Protein AF-A0A955SKP5-F1 (afdb_monomer)

Nearest PDB structures (foldseek):
  8dgc-assembly1_D  TM=5.520E-01  e=1.366E-06  Salmonella enterica

Solvent-accessible surface area (backbone atoms only — not comparable to full-atom values): 17200 Å² total; per-residue (Å²): 132,82,77,85,72,72,58,70,71,70,74,57,66,72,78,64,77,85,69,68,82,62,43,80,78,81,69,70,55,68,75,33,64,64,64,70,86,54,86,69,61,58,59,60,43,51,37,47,42,42,74,64,58,81,82,59,72,63,64,37,60,39,49,40,60,36,84,74,45,31,90,80,46,78,81,48,60,40,30,50,44,34,36,44,37,34,37,54,13,81,79,44,45,34,29,22,37,39,40,36,42,29,30,35,32,50,48,88,46,49,65,40,50,54,44,14,63,76,67,70,48,67,49,66,45,51,56,53,74,33,70,87,59,76,71,48,14,32,62,70,62,100,60,73,44,43,56,39,53,51,48,71,45,63,86,58,56,60,45,67,44,55,45,81,44,61,36,41,37,98,89,40,85,46,75,46,55,39,34,33,40,31,23,44,42,44,22,76,40,93,92,67,45,76,42,80,40,66,44,67,11,71,68,42,28,64,57,62,43,49,60,45,40,69,54,43,46,26,18,29,92,82,71,45,80,42,32,39,43,53,56,20,56,42,94,91,58,44,26,34,43,34,35,34,32,38,33,67,50,48,51,55,37,25,66,76,63,50,35,30,53,34,33,48,33,41,42,32,24,31,70,18,73,62,33,36,76,74,74,46,88,62,84,53,70,42,77,44,38,36,40,36,36,53,54,95,92,38,80,44,79,45,76,55,80,72,83,75,81,124

Mean predicted aligned error: 8.03 Å

Sequence (310 aa):
MVEDFPNPAQLIEPKYSSHDRRKKFILPCDLSPAAPEISGDLQLGISKWVQEAEIPDLSQVIFPDSKLTNHLVDNRSLALIHSFMSIADPTGLARSLLWLHMFFIEDDDLPKLKASLIQDNCFIRDLIAETHFGLTAKVECDCYISPRDVIFQNWKSEIEPQIALNVVSGGILESICLCKCVCEVTARSTEHGERHFTLPSKILRNGLGIVSGDGTQYFDSQDNIVAINAEAGSGFKDSQDNLYVDHQKLLEFTNAKNKVPIWLVRFDRQQSTKAFSTIGRVNPEISNYYLFYLDDDTLSKFSFDPEFRW

Radius of gyration: 20.64 Å; Cα contacts (8 Å, |Δi|>4): 605; chains: 1; bounding box: 50×63×50 Å

Structure (mmCIF, N/CA/C/O backbone):
data_AF-A0A955SKP5-F1
#
_entry.id   AF-A0A955SKP5-F1
#
loop_
_atom_site.group_PDB
_atom_site.id
_atom_site.type_symbol
_atom_site.label_atom_id
_atom_site.label_alt_id
_atom_site.label_comp_id
_atom_site.label_asym_id
_atom_site.label_entity_id
_atom_site.label_seq_id
_atom_site.pdbx_PDB_ins_code
_atom_site.Cartn_x
_atom_site.Cartn_y
_atom_site.Cartn_z
_atom_site.occupancy
_atom_site.B_iso_or_equiv
_atom_site.auth_seq_id
_atom_site.auth_comp_id
_atom_site.auth_asym_id
_atom_site.auth_atom_id
_atom_site.pdbx_PDB_model_num
ATOM 1 N N . MET A 1 1 ? 13.595 -38.769 19.808 1.00 38.88 1 MET A N 1
ATOM 2 C CA . MET A 1 1 ? 13.207 -38.005 18.610 1.00 38.88 1 MET A CA 1
ATOM 3 C C . MET A 1 1 ? 11.718 -37.791 18.721 1.00 38.88 1 MET A C 1
ATOM 5 O O . MET A 1 1 ? 10.993 -38.774 18.702 1.00 38.88 1 MET A O 1
ATOM 9 N N . VAL A 1 2 ? 11.289 -36.562 18.994 1.00 37.88 2 VAL A N 1
ATOM 10 C CA . VAL A 1 2 ? 9.879 -36.199 18.839 1.00 37.88 2 VAL A CA 1
ATOM 11 C C . VAL A 1 2 ? 9.709 -36.019 17.338 1.00 37.88 2 VAL A C 1
ATOM 13 O O . VAL A 1 2 ? 10.425 -35.218 16.745 1.00 37.88 2 VAL A O 1
ATOM 16 N N . GLU A 1 3 ? 8.903 -36.869 16.716 1.00 41.69 3 GLU A N 1
ATOM 17 C CA . GLU A 1 3 ? 8.526 -36.699 15.317 1.00 41.69 3 GLU A CA 1
ATOM 18 C C . GLU A 1 3 ? 7.790 -35.358 15.205 1.00 41.69 3 GLU A C 1
ATOM 20 O O . GLU A 1 3 ? 6.830 -35.122 15.942 1.00 41.69 3 GLU A O 1
ATOM 25 N N . ASP A 1 4 ? 8.272 -34.462 14.339 1.00 45.12 4 ASP A N 1
ATOM 26 C CA . ASP A 1 4 ? 7.566 -33.234 13.972 1.00 45.12 4 ASP A CA 1
ATOM 27 C C . ASP A 1 4 ? 6.280 -33.634 13.246 1.00 45.12 4 ASP A C 1
ATOM 29 O O . ASP A 1 4 ? 6.241 -33.777 12.022 1.00 45.12 4 ASP A O 1
ATOM 33 N N . PHE A 1 5 ? 5.219 -33.880 14.012 1.00 46.16 5 PHE A N 1
ATOM 34 C CA . PHE A 1 5 ? 3.894 -34.060 13.451 1.00 46.16 5 PHE A CA 1
ATOM 35 C C . PHE A 1 5 ? 3.473 -32.723 12.829 1.00 46.16 5 PHE A C 1
ATOM 37 O O . PHE A 1 5 ? 3.366 -31.730 13.555 1.00 46.16 5 PHE A O 1
ATOM 44 N N . PRO A 1 6 ? 3.237 -32.657 11.504 1.00 51.50 6 PRO A N 1
ATOM 45 C CA . PRO A 1 6 ? 2.699 -31.451 10.896 1.00 51.50 6 PRO A CA 1
ATOM 46 C C . PRO A 1 6 ? 1.365 -31.121 11.564 1.00 51.50 6 PRO A C 1
ATOM 48 O O . PRO A 1 6 ? 0.579 -32.018 11.884 1.00 51.50 6 PRO A O 1
ATOM 51 N N . ASN A 1 7 ? 1.116 -29.830 11.791 1.00 53.28 7 ASN A N 1
ATOM 52 C CA . ASN A 1 7 ? -0.147 -29.364 12.350 1.00 53.28 7 ASN A CA 1
ATOM 53 C C . ASN A 1 7 ? -1.306 -29.983 11.534 1.00 53.28 7 ASN A C 1
ATOM 55 O O . ASN A 1 7 ? -1.323 -29.806 10.317 1.00 53.28 7 ASN A O 1
ATOM 59 N N . PRO A 1 8 ? -2.276 -30.688 12.149 1.00 52.06 8 PRO A N 1
ATOM 60 C CA . PRO A 1 8 ? -3.372 -31.331 11.424 1.00 52.06 8 PRO A CA 1
ATOM 61 C C . PRO A 1 8 ? -4.165 -30.380 10.517 1.00 52.06 8 PRO A C 1
ATOM 63 O O . PRO A 1 8 ? -4.690 -30.809 9.494 1.00 52.06 8 PRO A O 1
ATOM 66 N N . ALA A 1 9 ? -4.203 -29.082 10.843 1.00 53.53 9 ALA A N 1
ATOM 67 C CA . ALA A 1 9 ? -4.798 -28.054 9.989 1.00 53.53 9 ALA A CA 1
ATOM 68 C C . ALA A 1 9 ? -4.031 -27.845 8.666 1.00 53.53 9 ALA A C 1
ATOM 70 O O . ALA A 1 9 ? -4.641 -27.517 7.656 1.00 53.53 9 ALA A O 1
ATOM 71 N N . GLN A 1 10 ? -2.716 -28.096 8.645 1.00 49.16 10 GLN A N 1
ATOM 72 C CA . GLN A 1 10 ? -1.875 -28.061 7.440 1.00 49.16 10 GLN A CA 1
ATOM 73 C C . GLN A 1 10 ? -2.030 -29.320 6.570 1.00 49.16 10 GLN A C 1
ATOM 75 O O . GLN A 1 10 ? -1.699 -29.281 5.390 1.00 49.16 10 GLN A O 1
ATOM 80 N N . LEU A 1 11 ? -2.533 -30.430 7.131 1.00 48.81 11 LEU A N 1
ATOM 81 C CA . LEU A 1 11 ? -2.833 -31.660 6.381 1.00 48.81 11 LEU A CA 1
ATOM 82 C C . LEU A 1 11 ? -4.146 -31.558 5.591 1.00 48.81 11 LEU A C 1
ATOM 84 O O . LEU A 1 11 ? -4.363 -32.310 4.642 1.00 48.81 11 LEU A O 1
ATOM 88 N N . ILE A 1 12 ? -5.020 -30.626 5.976 1.00 49.06 12 ILE A N 1
ATOM 89 C CA . ILE A 1 12 ? -6.205 -30.245 5.212 1.00 49.06 12 ILE A CA 1
ATOM 90 C C . ILE A 1 12 ? -5.781 -29.088 4.312 1.00 49.06 12 ILE A C 1
ATOM 92 O O . ILE A 1 12 ? -6.007 -27.924 4.635 1.00 49.06 12 ILE A O 1
ATOM 96 N N . GLU A 1 13 ? -5.116 -29.400 3.199 1.00 46.50 13 GLU A N 1
ATOM 97 C CA . GLU A 1 13 ? -4.704 -28.377 2.241 1.00 46.50 13 GLU A CA 1
ATOM 98 C C . GLU A 1 13 ? -5.923 -27.546 1.814 1.00 46.50 13 GLU A C 1
ATOM 100 O O . GLU A 1 13 ? -6.878 -28.075 1.226 1.00 46.50 13 GLU A O 1
ATOM 105 N N . PRO A 1 14 ? -5.918 -26.219 2.026 1.00 45.50 14 PRO A N 1
ATOM 106 C CA . PRO A 1 14 ? -6.630 -25.370 1.101 1.00 45.50 14 PRO A CA 1
ATOM 107 C C . PRO A 1 14 ? -6.029 -25.685 -0.268 1.00 45.50 14 PRO A C 1
ATOM 109 O O . PRO A 1 14 ? -4.821 -25.543 -0.453 1.00 45.50 14 PRO A O 1
ATOM 112 N N . LYS A 1 15 ? -6.856 -26.062 -1.246 1.00 39.12 15 LYS A N 1
ATOM 113 C CA . LYS A 1 15 ? -6.515 -25.755 -2.633 1.00 39.12 15 LYS A CA 1
ATOM 114 C C . LYS A 1 15 ? -6.361 -24.237 -2.684 1.00 39.12 15 LYS A C 1
ATOM 116 O O . LYS A 1 15 ? -7.346 -23.538 -2.905 1.00 39.12 15 LYS A O 1
ATOM 121 N N . TYR A 1 16 ? -5.162 -23.721 -2.408 1.00 44.38 16 TYR A N 1
ATOM 122 C CA . TYR A 1 16 ? -4.790 -22.386 -2.840 1.00 44.38 16 TYR A CA 1
ATOM 123 C C . TYR A 1 16 ? -5.090 -22.413 -4.321 1.00 44.38 16 TYR A C 1
ATOM 125 O O . TYR A 1 16 ? -4.561 -23.279 -5.017 1.00 44.38 16 TYR A O 1
ATOM 133 N N . SER A 1 17 ? -6.061 -21.610 -4.752 1.00 40.03 17 SER A N 1
ATOM 134 C CA . SER A 1 17 ? -6.565 -21.700 -6.112 1.00 40.03 17 SER A CA 1
ATOM 135 C C . SER A 1 17 ? -5.364 -21.747 -7.060 1.00 40.03 17 SER A C 1
ATOM 137 O O . SER A 1 17 ? -4.556 -20.824 -7.126 1.00 40.03 17 SER A O 1
ATOM 139 N N . SER A 1 18 ? -5.201 -22.880 -7.745 1.00 38.28 18 SER A N 1
ATOM 140 C CA . SER A 1 18 ? -4.099 -23.153 -8.671 1.00 38.28 18 SER A CA 1
ATOM 141 C C . SER A 1 18 ? -4.283 -22.362 -9.972 1.00 38.28 18 SER A C 1
ATOM 143 O O . SER A 1 18 ? -4.014 -22.850 -11.067 1.00 38.28 18 SER A O 1
ATOM 145 N N . HIS A 1 19 ? -4.836 -21.154 -9.867 1.00 41.12 19 HIS A N 1
ATOM 146 C CA . HIS A 1 19 ? -5.114 -20.271 -10.979 1.00 41.12 19 HIS A CA 1
ATOM 147 C C . HIS A 1 19 ? -3.800 -19.590 -11.340 1.00 41.12 19 HIS A C 1
ATOM 149 O O . HIS A 1 19 ? -3.428 -18.573 -10.763 1.00 41.12 19 HIS A O 1
ATOM 155 N N . ASP A 1 20 ? -3.075 -20.267 -12.230 1.00 42.47 20 ASP A N 1
ATOM 156 C CA . ASP A 1 20 ? -2.183 -19.726 -13.251 1.00 42.47 20 ASP A CA 1
ATOM 157 C C . ASP A 1 20 ? -1.658 -18.312 -12.936 1.00 42.47 20 ASP A C 1
ATOM 159 O O . ASP A 1 20 ? -2.347 -17.306 -13.119 1.00 42.47 20 ASP A O 1
ATOM 163 N N . ARG A 1 21 ? -0.433 -18.249 -12.396 1.00 44.81 21 ARG A N 1
ATOM 164 C CA . ARG A 1 21 ? 0.220 -17.050 -11.837 1.00 44.81 21 ARG A CA 1
ATOM 165 C C . ARG A 1 21 ? 0.610 -16.004 -12.893 1.00 44.81 21 ARG A C 1
ATOM 167 O O . ARG A 1 21 ? 1.770 -15.613 -12.991 1.00 44.81 21 ARG A O 1
ATOM 174 N N . ARG A 1 22 ? -0.353 -15.537 -13.686 1.00 52.09 22 ARG A N 1
ATOM 175 C CA . ARG A 1 22 ? -0.289 -14.308 -14.490 1.00 52.09 22 ARG A CA 1
ATOM 176 C C . ARG A 1 22 ? -1.673 -13.662 -14.527 1.00 52.09 22 ARG A C 1
ATOM 178 O O . ARG A 1 22 ? -2.323 -13.628 -15.571 1.00 52.09 22 ARG A O 1
ATOM 185 N N . LYS A 1 23 ? -2.138 -13.159 -13.380 1.00 71.12 23 LYS A N 1
ATOM 186 C CA . LYS A 1 23 ? -3.315 -12.282 -13.360 1.00 71.12 23 LYS A CA 1
ATOM 187 C C . LYS A 1 23 ? -2.977 -10.966 -14.067 1.00 71.12 23 LYS A C 1
ATOM 189 O O . LYS A 1 23 ? -1.810 -10.610 -14.240 1.00 71.12 23 LYS A O 1
ATOM 194 N N . LYS A 1 24 ? -4.012 -10.283 -14.548 1.00 84.81 24 LYS A N 1
ATOM 195 C CA . LYS A 1 24 ? -3.889 -9.038 -15.306 1.00 84.81 24 LYS A CA 1
ATOM 196 C C . LYS A 1 24 ? -3.302 -7.942 -14.407 1.00 84.81 24 LYS A C 1
ATOM 198 O O . LYS A 1 24 ? -3.771 -7.757 -13.290 1.00 84.81 24 LYS A O 1
ATOM 203 N N . PHE A 1 25 ? -2.303 -7.216 -14.907 1.00 89.12 25 PHE A N 1
ATOM 204 C CA . PHE A 1 25 ? -1.800 -6.013 -14.243 1.00 89.12 25 PHE A CA 1
ATOM 205 C C . PHE A 1 25 ? -2.916 -4.970 -14.103 1.00 89.12 25 PHE A C 1
ATOM 207 O O . PHE A 1 25 ? -3.738 -4.798 -15.008 1.00 89.12 25 PHE A O 1
ATOM 214 N N . ILE A 1 26 ? -2.919 -4.266 -12.975 1.00 91.88 26 ILE A N 1
ATOM 215 C CA . ILE A 1 26 ? -3.856 -3.188 -12.664 1.00 91.88 26 ILE A CA 1
ATOM 216 C C . ILE A 1 26 ? -3.019 -1.925 -12.566 1.00 91.88 26 ILE A C 1
ATOM 218 O O . ILE A 1 26 ? -2.468 -1.611 -11.516 1.00 91.88 26 ILE A O 1
ATOM 222 N N . LEU A 1 27 ? -2.904 -1.236 -13.699 1.00 91.62 27 LEU A N 1
ATOM 223 C CA . LEU A 1 27 ? -2.132 -0.006 -13.848 1.00 91.62 27 LEU A CA 1
ATOM 224 C C . LEU A 1 27 ? -3.106 1.127 -14.192 1.00 91.62 27 LEU A C 1
ATOM 226 O O . LEU A 1 27 ? -3.471 1.273 -15.359 1.00 91.62 27 LEU A O 1
ATOM 230 N N . PRO A 1 28 ? -3.596 1.880 -13.191 1.00 91.19 28 PRO A N 1
ATOM 231 C CA . PRO A 1 28 ? -4.534 2.982 -13.418 1.00 91.19 28 PRO A CA 1
ATOM 232 C C . PRO A 1 28 ? -3.917 4.156 -14.173 1.00 91.19 28 PRO A C 1
ATOM 234 O O . PRO A 1 28 ? -4.622 4.880 -14.867 1.00 91.19 28 PRO A O 1
ATOM 237 N N . CYS A 1 29 ? -2.598 4.300 -14.079 1.00 91.38 29 CYS A N 1
ATOM 238 C CA . CYS A 1 29 ? -1.811 5.315 -14.757 1.00 91.38 29 CYS A CA 1
ATOM 239 C C . CYS A 1 29 ? -0.498 4.713 -15.286 1.00 91.38 29 CYS A C 1
ATOM 241 O O . CYS A 1 29 ? -0.110 3.601 -14.911 1.00 91.38 29 CYS A O 1
ATOM 243 N N . ASP A 1 30 ? 0.178 5.435 -16.184 1.00 91.31 30 ASP A N 1
ATOM 244 C CA . ASP A 1 30 ? 1.471 5.014 -16.726 1.00 91.31 30 ASP A CA 1
ATOM 245 C C . ASP A 1 30 ? 2.584 5.252 -15.697 1.00 91.31 30 ASP A C 1
ATOM 247 O O . ASP A 1 30 ? 3.121 6.352 -15.562 1.00 91.31 30 ASP A O 1
ATOM 251 N N . LEU A 1 31 ? 2.896 4.209 -14.924 1.00 91.75 31 LEU A N 1
ATOM 252 C CA . LEU A 1 31 ? 3.925 4.264 -13.888 1.00 91.75 31 LEU A CA 1
ATOM 253 C C . LEU A 1 31 ? 5.343 4.321 -14.465 1.00 91.75 31 LEU A C 1
ATOM 255 O O . LEU A 1 31 ? 6.243 4.809 -13.785 1.00 91.75 31 LEU A O 1
ATOM 259 N N . SER A 1 32 ? 5.578 3.807 -15.674 1.00 91.06 32 SER A N 1
ATOM 260 C CA . SER A 1 32 ? 6.918 3.730 -16.268 1.00 91.06 32 SER A CA 1
ATOM 261 C C . SER A 1 32 ? 6.865 4.115 -17.748 1.00 91.06 32 SER A C 1
ATOM 263 O O . SER A 1 32 ? 6.944 3.246 -18.622 1.00 91.06 32 SER A O 1
ATOM 265 N N . PRO A 1 33 ? 6.717 5.422 -18.041 1.00 89.69 33 PRO A N 1
ATOM 266 C CA . PRO A 1 33 ? 6.615 5.895 -19.412 1.00 89.69 33 PRO A CA 1
ATOM 267 C C . PRO A 1 33 ? 7.882 5.561 -20.192 1.00 89.69 33 PRO A C 1
ATOM 269 O O . PRO A 1 33 ? 8.981 5.528 -19.632 1.00 89.69 33 PRO A O 1
ATOM 272 N N . ALA A 1 34 ? 7.734 5.355 -21.502 1.00 85.62 34 ALA A N 1
ATOM 273 C CA . ALA A 1 34 ? 8.850 5.033 -22.387 1.00 85.62 34 ALA A CA 1
ATOM 274 C C . ALA A 1 34 ? 10.019 6.001 -22.191 1.00 85.62 34 ALA A C 1
ATOM 276 O O . ALA A 1 34 ? 9.851 7.223 -22.270 1.00 85.62 34 ALA A O 1
ATOM 277 N N . ALA A 1 35 ? 11.215 5.450 -21.971 1.00 75.94 35 ALA A N 1
ATOM 278 C CA . ALA A 1 35 ? 12.417 6.252 -22.076 1.00 75.94 35 ALA A CA 1
ATOM 279 C C . ALA A 1 35 ? 12.490 6.833 -23.501 1.00 75.94 35 ALA A C 1
ATOM 281 O O . ALA A 1 35 ? 12.289 6.083 -24.464 1.00 75.94 35 ALA A O 1
ATOM 282 N N . PRO A 1 36 ? 12.723 8.151 -23.669 1.00 68.38 36 PRO A N 1
ATOM 283 C CA . PRO A 1 3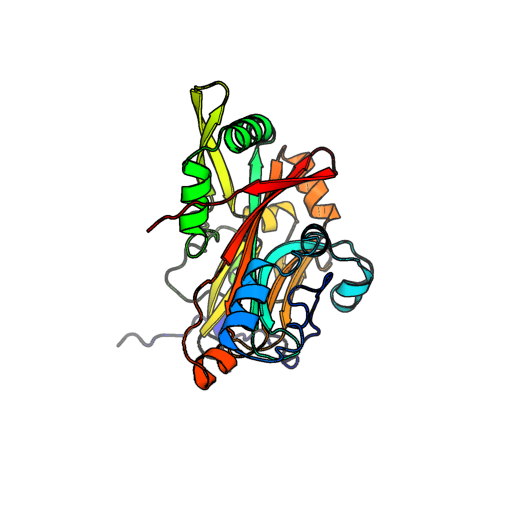6 ? 12.850 8.741 -24.997 1.00 68.38 36 PRO A CA 1
ATOM 284 C C . PRO A 1 36 ? 13.948 8.012 -25.775 1.00 68.38 36 PRO A C 1
ATOM 286 O O . PRO A 1 36 ? 14.906 7.547 -25.160 1.00 68.38 36 PRO A O 1
ATOM 289 N N . GLU A 1 37 ? 13.823 7.913 -27.106 1.00 66.12 37 GLU A N 1
ATOM 290 C CA . GLU A 1 37 ? 14.877 7.326 -27.942 1.00 66.12 37 GLU A CA 1
ATOM 291 C C . GLU A 1 37 ? 16.210 7.991 -27.601 1.00 66.12 37 GLU A C 1
ATOM 293 O O . GLU A 1 37 ? 16.428 9.176 -27.866 1.00 66.12 37 GLU A O 1
ATOM 298 N N . ILE A 1 38 ? 17.093 7.234 -26.950 1.00 63.97 38 ILE A N 1
ATOM 299 C CA . ILE A 1 38 ? 18.357 7.769 -26.470 1.00 63.97 38 ILE A CA 1
ATOM 300 C C . ILE A 1 38 ? 19.308 7.814 -27.667 1.00 63.97 38 ILE A C 1
ATOM 302 O O . ILE A 1 38 ? 20.109 6.909 -27.894 1.00 63.97 38 ILE A O 1
ATOM 306 N N . SER A 1 39 ? 19.189 8.859 -28.486 1.00 54.50 39 SER A N 1
ATOM 307 C CA . SER A 1 39 ? 20.134 9.145 -29.561 1.00 54.50 39 SER A CA 1
ATOM 308 C C . SER A 1 39 ? 21.432 9.677 -28.944 1.00 54.50 39 SER A C 1
ATOM 310 O O . SER A 1 39 ? 21.561 10.876 -28.695 1.00 54.50 39 SER A O 1
ATOM 312 N N . GLY A 1 40 ? 22.384 8.792 -28.645 1.00 69.06 40 GLY A N 1
ATOM 313 C CA . GLY A 1 40 ? 23.680 9.165 -28.071 1.00 69.06 40 GLY A CA 1
ATOM 314 C C . GLY A 1 40 ? 24.068 8.320 -26.861 1.00 69.06 40 GLY A C 1
ATOM 315 O O . GLY A 1 40 ? 23.949 7.098 -26.890 1.00 69.06 40 GLY A O 1
ATOM 316 N N . ASP A 1 41 ? 24.582 8.971 -25.816 1.00 83.00 41 ASP A N 1
ATOM 317 C CA . ASP A 1 41 ? 25.045 8.309 -24.594 1.00 83.00 41 ASP A CA 1
ATOM 318 C C . ASP A 1 41 ? 23.867 7.724 -23.795 1.00 83.00 41 ASP A C 1
ATOM 320 O O . ASP A 1 41 ? 23.065 8.449 -23.197 1.00 83.00 41 ASP A O 1
ATOM 324 N N . LEU A 1 42 ? 23.785 6.390 -23.782 1.00 83.00 42 LEU A N 1
ATOM 325 C CA . LEU A 1 42 ? 22.744 5.634 -23.092 1.00 83.00 42 LEU A CA 1
ATOM 326 C C . LEU A 1 42 ? 22.703 5.931 -21.588 1.00 83.00 42 LEU A C 1
ATOM 328 O O . LEU A 1 42 ? 21.622 5.961 -21.002 1.00 83.00 42 LEU A O 1
ATOM 332 N N . GLN A 1 43 ? 23.860 6.176 -20.964 1.00 85.25 43 GLN A N 1
ATOM 333 C CA . GLN A 1 43 ? 23.923 6.498 -19.540 1.00 85.25 43 GLN A CA 1
ATOM 334 C C . GLN A 1 43 ? 23.274 7.853 -19.268 1.00 85.25 43 GLN A C 1
ATOM 336 O O . GLN A 1 43 ? 22.441 7.964 -18.370 1.00 85.25 43 GLN A O 1
ATOM 341 N N . LEU A 1 44 ? 23.590 8.861 -20.088 1.00 85.50 44 LEU A N 1
ATOM 342 C CA . LEU A 1 44 ? 23.004 10.193 -19.962 1.00 85.50 44 LEU A CA 1
ATOM 343 C C . LEU A 1 44 ? 21.485 10.164 -20.163 1.00 85.50 44 LEU A C 1
ATOM 345 O O . LEU A 1 44 ? 20.756 10.807 -19.411 1.00 85.50 44 LEU A O 1
ATOM 349 N N . GLY A 1 45 ? 20.999 9.401 -21.147 1.00 87.06 45 GLY A N 1
ATOM 350 C CA . GLY A 1 45 ? 19.563 9.274 -21.398 1.00 87.06 45 GLY A CA 1
ATOM 351 C C . GLY A 1 45 ? 18.804 8.623 -20.240 1.00 87.06 45 GLY A C 1
ATOM 352 O O . GLY A 1 45 ? 17.742 9.114 -19.864 1.00 87.06 45 GLY A O 1
ATOM 353 N N . ILE A 1 46 ? 19.366 7.575 -19.625 1.00 88.19 46 ILE A N 1
ATOM 354 C CA . ILE A 1 46 ? 18.771 6.942 -18.437 1.00 88.19 46 ILE A CA 1
ATOM 355 C C . ILE A 1 46 ? 18.783 7.907 -17.250 1.00 88.19 46 ILE A C 1
ATOM 357 O O . ILE A 1 46 ? 17.743 8.079 -16.618 1.00 88.19 46 ILE A O 1
ATOM 361 N N . SER A 1 47 ? 19.908 8.578 -16.973 1.00 87.81 47 SER A N 1
ATOM 362 C CA . SER A 1 47 ? 19.984 9.584 -15.901 1.00 87.81 47 SER A CA 1
ATOM 363 C C . SER A 1 47 ? 18.930 10.671 -16.075 1.00 87.81 47 SER A C 1
ATOM 365 O O . SER A 1 47 ? 18.241 11.025 -15.119 1.00 87.81 47 SER A O 1
A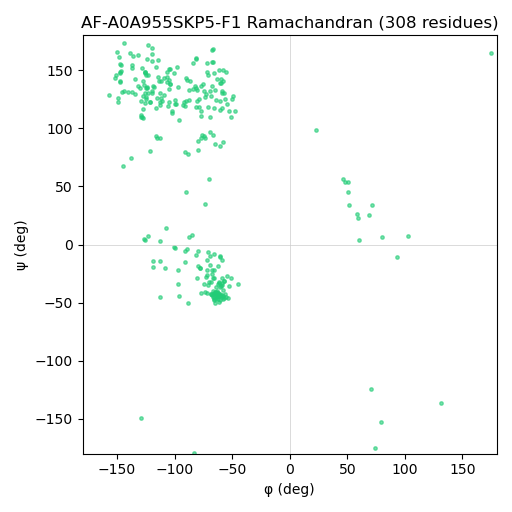TOM 367 N N . LYS A 1 48 ? 18.776 11.166 -17.307 1.00 88.25 48 LYS A N 1
ATOM 368 C CA . LYS A 1 48 ? 17.784 12.182 -17.646 1.00 88.25 48 LYS A CA 1
ATOM 369 C C . LYS A 1 48 ? 16.362 11.671 -17.429 1.00 88.25 48 LYS A C 1
ATOM 371 O O . LYS A 1 48 ? 15.560 12.368 -16.824 1.00 88.25 48 LYS A O 1
ATOM 376 N N . TRP A 1 49 ? 16.049 10.453 -17.872 1.00 89.88 49 TRP A N 1
ATOM 377 C CA . TRP A 1 49 ? 14.726 9.864 -17.654 1.00 89.88 49 TRP A CA 1
ATOM 378 C C . TRP A 1 49 ? 14.410 9.700 -16.165 1.00 89.88 49 TRP A C 1
ATOM 380 O O . TRP A 1 49 ? 13.324 10.073 -15.728 1.00 89.88 49 TRP A O 1
ATOM 390 N N . VAL A 1 50 ? 15.366 9.202 -15.374 1.00 89.75 50 VAL A N 1
ATOM 391 C CA . VAL A 1 50 ? 15.184 9.046 -13.924 1.00 89.75 50 VAL A CA 1
ATOM 392 C C . VAL A 1 50 ? 14.856 10.394 -13.274 1.00 89.75 50 VAL A C 1
ATOM 394 O O . VAL A 1 50 ? 13.917 10.469 -12.482 1.00 89.75 50 VAL A O 1
ATOM 397 N N . GLN A 1 51 ? 15.573 11.453 -13.663 1.00 87.81 51 GLN A N 1
ATOM 398 C CA . GLN A 1 51 ? 15.416 12.817 -13.146 1.00 87.81 51 GLN A CA 1
ATOM 399 C C . GLN A 1 51 ? 14.150 13.536 -13.606 1.00 87.81 51 GLN A C 1
ATOM 401 O O . GLN A 1 51 ? 13.521 14.225 -12.809 1.00 87.81 51 GLN A O 1
ATOM 406 N N . GLU A 1 52 ? 13.788 13.408 -14.879 1.00 88.50 52 GLU A N 1
ATOM 407 C CA . GLU A 1 52 ? 12.853 14.337 -15.518 1.00 88.50 52 GLU A CA 1
ATOM 408 C C . GLU A 1 52 ? 11.512 13.714 -15.906 1.00 88.50 52 GLU A C 1
ATOM 410 O O . GLU A 1 52 ? 10.587 14.458 -16.230 1.00 88.50 52 GLU A O 1
ATOM 415 N N . ALA A 1 53 ? 11.370 12.382 -15.916 1.00 88.94 53 ALA A N 1
ATOM 416 C CA . ALA A 1 53 ? 10.111 11.774 -16.341 1.00 88.94 53 ALA A CA 1
ATOM 417 C C . ALA A 1 53 ? 8.925 12.260 -15.477 1.00 88.94 53 ALA A C 1
ATOM 419 O O . ALA A 1 53 ? 9.054 12.580 -14.291 1.00 88.94 53 ALA A O 1
ATOM 420 N N . GLU A 1 54 ? 7.727 12.310 -16.047 1.00 89.44 54 GLU A N 1
ATOM 421 C CA . GLU A 1 54 ? 6.550 12.810 -15.334 1.00 89.44 54 GLU A CA 1
ATOM 422 C C . GLU A 1 54 ? 6.074 11.804 -14.282 1.00 89.44 54 GLU A C 1
ATOM 424 O O . GLU A 1 54 ? 5.941 10.612 -14.567 1.00 89.44 54 GLU A O 1
ATOM 429 N N . ILE A 1 55 ? 5.873 12.259 -13.043 1.00 90.56 55 ILE A N 1
ATOM 430 C CA . ILE A 1 55 ? 5.302 11.417 -11.988 1.00 90.56 55 ILE A CA 1
ATOM 431 C C . ILE A 1 55 ? 3.784 11.419 -12.177 1.00 90.56 55 ILE A C 1
ATOM 433 O O . ILE A 1 55 ? 3.182 12.493 -12.096 1.00 90.56 55 ILE A O 1
ATOM 437 N N . PRO A 1 56 ? 3.160 10.256 -12.430 1.00 92.19 56 PRO A N 1
ATOM 438 C CA . PRO A 1 56 ? 1.733 10.203 -12.691 1.00 92.19 56 PRO A CA 1
ATOM 439 C C . PRO A 1 56 ? 0.924 10.556 -11.440 1.00 92.19 56 PRO A C 1
ATOM 441 O O . PRO A 1 56 ? 1.423 10.574 -10.312 1.00 92.19 56 PRO A O 1
ATOM 444 N N . ASP A 1 57 ? -0.368 10.796 -11.631 1.00 93.12 57 ASP A N 1
ATOM 445 C CA . ASP A 1 57 ? -1.296 10.996 -10.526 1.00 93.12 57 ASP A CA 1
ATOM 446 C C . ASP A 1 57 ? -1.519 9.687 -9.747 1.00 93.12 57 ASP A C 1
ATOM 448 O O . ASP A 1 57 ? -2.325 8.831 -10.120 1.00 93.12 57 ASP A O 1
ATOM 452 N N . LEU A 1 58 ? -0.781 9.531 -8.645 1.00 94.50 58 LEU A N 1
ATOM 453 C CA . LEU A 1 58 ? -0.827 8.338 -7.797 1.00 94.50 58 LEU A CA 1
ATOM 454 C C . LEU A 1 58 ? -2.155 8.188 -7.030 1.00 94.50 58 LEU A C 1
ATOM 456 O O . LEU A 1 58 ? -2.413 7.112 -6.490 1.00 94.50 58 LEU A O 1
ATOM 460 N N . SER A 1 59 ? -3.034 9.201 -7.018 1.00 94.31 59 SER A N 1
ATOM 461 C CA . SER A 1 59 ? -4.380 9.055 -6.437 1.00 94.31 59 SER A CA 1
ATOM 462 C C . SER A 1 59 ? -5.207 7.986 -7.163 1.00 94.31 59 SER A C 1
ATOM 464 O O . SER A 1 59 ? -5.955 7.241 -6.532 1.00 94.31 59 SER A O 1
ATOM 466 N N . GLN A 1 60 ? -4.986 7.834 -8.473 1.00 94.31 60 GLN A N 1
ATOM 467 C CA . GLN A 1 60 ? -5.634 6.820 -9.308 1.00 94.31 60 GLN A CA 1
ATOM 468 C C . GLN A 1 60 ? -5.181 5.403 -8.949 1.00 94.31 60 GLN A C 1
ATOM 470 O O . GLN A 1 60 ? -5.883 4.438 -9.233 1.00 94.31 60 GLN A O 1
ATOM 475 N N . VAL A 1 61 ? -4.010 5.263 -8.320 1.00 94.94 61 VAL A N 1
ATOM 476 C CA . VAL A 1 61 ? -3.522 3.978 -7.812 1.00 94.94 61 VAL A CA 1
ATOM 477 C C . VAL A 1 61 ? -4.235 3.608 -6.514 1.00 94.94 61 VAL A C 1
ATOM 479 O O . VAL A 1 61 ? -4.633 2.455 -6.356 1.00 94.94 61 VAL A O 1
ATOM 482 N N . ILE A 1 62 ? -4.445 4.583 -5.619 1.00 96.19 62 ILE A N 1
ATOM 483 C CA . ILE A 1 62 ? -5.176 4.393 -4.355 1.00 96.19 62 ILE A CA 1
ATOM 484 C C . ILE A 1 62 ? -6.636 4.017 -4.628 1.00 96.19 62 ILE A C 1
ATOM 486 O O . ILE A 1 62 ? -7.136 3.048 -4.054 1.00 96.19 62 ILE A O 1
ATOM 490 N N . PHE A 1 63 ? -7.291 4.745 -5.533 1.00 95.06 63 PHE A N 1
ATOM 491 C CA . PHE A 1 63 ? -8.683 4.526 -5.923 1.00 95.06 63 PHE A CA 1
ATOM 492 C C . PHE A 1 63 ? -8.780 4.250 -7.430 1.00 95.06 63 PHE A C 1
ATOM 494 O O . PHE A 1 63 ? -9.091 5.155 -8.211 1.00 95.06 63 PHE A O 1
ATOM 501 N N . PRO A 1 64 ? -8.500 3.012 -7.875 1.00 93.88 64 PRO A N 1
ATOM 502 C CA . PRO A 1 64 ? -8.593 2.663 -9.286 1.00 93.88 64 PRO A CA 1
ATOM 503 C C . PRO A 1 64 ? -10.039 2.722 -9.790 1.00 93.88 64 PRO A C 1
ATOM 505 O O . PRO A 1 64 ? -10.983 2.380 -9.073 1.00 93.88 64 PRO A O 1
ATOM 508 N N . ASP A 1 65 ? -10.214 3.078 -11.068 1.00 91.38 65 ASP A N 1
ATOM 509 C CA . ASP A 1 65 ? -11.516 2.976 -11.735 1.00 91.38 65 ASP A CA 1
ATOM 510 C C . ASP A 1 65 ? -12.025 1.527 -11.656 1.00 91.38 65 ASP A C 1
A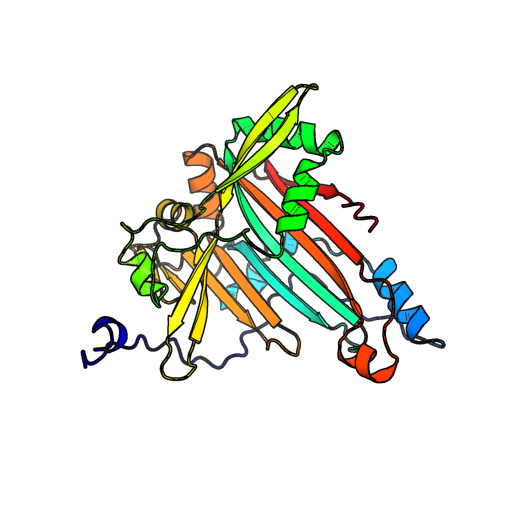TOM 512 O O . ASP A 1 65 ? -11.322 0.582 -12.029 1.00 91.38 65 ASP A O 1
A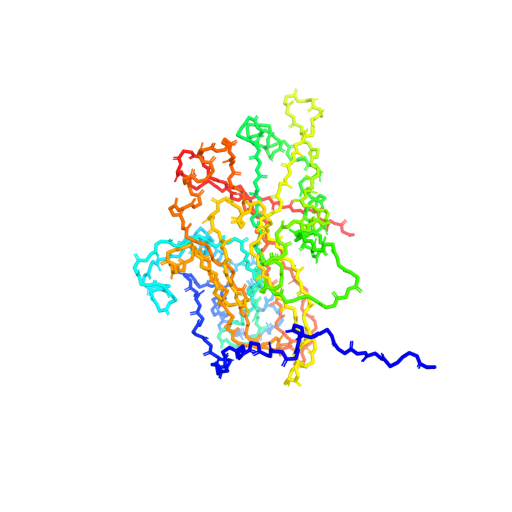TOM 516 N N . SER A 1 66 ? -13.278 1.366 -11.223 1.00 88.12 66 SER A N 1
ATOM 517 C CA . SER A 1 66 ? -13.996 0.086 -11.177 1.00 88.12 66 SER A CA 1
ATOM 518 C C . SER A 1 66 ? -13.847 -0.756 -12.451 1.00 88.12 66 SER A C 1
ATOM 520 O O . SER A 1 66 ? -13.721 -1.970 -12.381 1.00 88.12 66 SER A O 1
ATOM 522 N N . LYS A 1 67 ? -13.759 -0.150 -13.641 1.00 88.88 67 LYS A N 1
ATOM 523 C CA . LYS A 1 67 ? -13.560 -0.873 -14.907 1.00 88.88 67 LYS A CA 1
ATOM 524 C C . LYS A 1 67 ? -12.251 -1.661 -14.939 1.00 88.88 67 LYS A C 1
ATOM 526 O O . LYS A 1 67 ? -12.194 -2.718 -15.570 1.00 88.88 67 LYS A O 1
ATOM 531 N N . LEU A 1 68 ? -11.202 -1.160 -14.284 1.00 87.25 68 LEU A N 1
ATOM 532 C CA . LEU A 1 68 ? -9.912 -1.844 -14.182 1.00 87.25 68 LEU A CA 1
ATOM 533 C C . LEU A 1 68 ? -9.977 -3.008 -13.197 1.00 87.25 68 LEU A C 1
ATOM 535 O O . LEU A 1 68 ? -9.345 -4.035 -13.436 1.00 87.25 68 LEU A O 1
ATOM 539 N N . THR A 1 69 ? -10.775 -2.882 -12.139 1.00 88.88 69 THR A N 1
ATOM 540 C CA . THR A 1 69 ? -10.893 -3.869 -11.058 1.00 88.88 69 THR A CA 1
ATOM 541 C C . THR A 1 69 ? -12.116 -4.779 -11.170 1.00 88.88 69 THR A C 1
ATOM 543 O O . THR A 1 69 ? -12.218 -5.730 -10.407 1.00 88.88 69 THR A O 1
ATOM 546 N N . ASN A 1 70 ? -12.997 -4.586 -12.155 1.00 87.00 70 ASN A N 1
ATOM 547 C CA . ASN A 1 70 ? -14.239 -5.356 -12.314 1.00 87.00 70 ASN A CA 1
ATOM 548 C C . ASN A 1 70 ? -14.012 -6.867 -12.425 1.00 87.00 70 ASN A C 1
ATOM 550 O O . ASN A 1 70 ? -14.829 -7.657 -11.980 1.00 87.00 70 ASN A O 1
ATOM 554 N N . HIS A 1 71 ? -12.881 -7.279 -12.999 1.00 85.56 71 HIS A N 1
ATOM 555 C CA . HIS A 1 71 ? -12.503 -8.690 -13.087 1.00 85.56 71 HIS A CA 1
ATOM 556 C C . HIS A 1 71 ? -12.075 -9.301 -11.737 1.00 85.56 71 HIS A C 1
ATOM 558 O O . HIS A 1 71 ? -11.919 -10.517 -11.647 1.00 85.56 71 HIS A O 1
ATOM 564 N N . LEU A 1 72 ? -11.834 -8.469 -10.719 1.00 85.62 72 LEU A N 1
ATOM 565 C CA . LEU A 1 72 ? -11.552 -8.877 -9.345 1.00 85.62 72 LEU A CA 1
ATOM 566 C C . LEU A 1 72 ? -12.845 -9.019 -8.539 1.00 85.62 72 LEU A C 1
ATOM 568 O O . LEU A 1 72 ? -13.037 -10.032 -7.868 1.00 85.62 72 LEU A O 1
ATOM 572 N N . VAL A 1 73 ? -13.696 -7.988 -8.583 1.00 84.62 73 VAL A N 1
ATOM 573 C CA . VAL A 1 73 ? -14.982 -7.914 -7.881 1.00 84.62 73 VAL A CA 1
ATOM 574 C C . VAL A 1 73 ? -15.945 -7.066 -8.712 1.00 84.62 73 VAL A C 1
ATOM 576 O O . VAL A 1 73 ? -15.633 -5.925 -9.052 1.00 84.62 73 VAL A O 1
ATOM 579 N N . ASP A 1 74 ? -17.119 -7.614 -9.025 1.00 83.19 74 ASP A N 1
ATOM 580 C CA . ASP A 1 74 ? -18.087 -6.983 -9.926 1.00 83.19 74 ASP A CA 1
ATOM 581 C C . ASP A 1 74 ? -18.572 -5.616 -9.415 1.00 83.19 74 ASP A C 1
ATOM 583 O O . ASP A 1 74 ? -19.270 -5.534 -8.403 1.00 83.19 74 ASP A O 1
ATOM 587 N N . ASN A 1 75 ? -18.261 -4.552 -10.166 1.00 76.12 75 ASN A N 1
ATOM 588 C CA . ASN A 1 75 ? -18.789 -3.191 -10.009 1.00 76.12 75 ASN A CA 1
ATOM 589 C C . ASN A 1 75 ? -18.682 -2.607 -8.589 1.00 76.12 75 ASN A C 1
ATOM 591 O O . ASN A 1 75 ? -19.548 -1.835 -8.172 1.00 76.12 75 ASN A O 1
ATOM 595 N N . ARG A 1 76 ? -17.625 -2.947 -7.841 1.00 85.69 76 ARG A N 1
ATOM 596 C CA . ARG A 1 76 ? -17.348 -2.344 -6.528 1.00 85.69 76 ARG A CA 1
ATOM 597 C C . ARG A 1 76 ? -16.204 -1.348 -6.597 1.00 85.69 76 ARG A C 1
ATOM 599 O O . ARG A 1 76 ? -15.210 -1.559 -7.289 1.00 85.69 76 ARG A O 1
ATOM 606 N N . SER A 1 77 ? -16.350 -0.261 -5.844 1.00 92.19 77 SER A N 1
ATOM 607 C CA . SER A 1 77 ? -15.256 0.673 -5.596 1.00 92.19 77 SER A CA 1
ATOM 608 C C . SER A 1 77 ? -14.277 0.025 -4.621 1.00 92.19 77 SER A C 1
ATOM 610 O O . SER A 1 77 ? -14.676 -0.461 -3.561 1.00 92.19 77 SER A O 1
ATOM 612 N N . LEU A 1 78 ? -13.004 -0.016 -5.004 1.00 95.38 78 LEU A N 1
ATOM 613 C CA . LEU A 1 78 ? -11.936 -0.595 -4.203 1.00 95.38 78 LEU A CA 1
ATOM 614 C C . LEU A 1 78 ? -10.961 0.497 -3.772 1.00 95.38 78 LEU A C 1
ATOM 616 O O . LEU A 1 78 ? -10.667 1.407 -4.545 1.00 95.38 78 LEU A O 1
ATOM 620 N N . ALA A 1 79 ? -10.438 0.361 -2.559 1.00 96.25 79 ALA A N 1
ATOM 621 C CA . ALA A 1 79 ? -9.354 1.177 -2.031 1.00 96.25 79 ALA A CA 1
ATOM 622 C C . ALA A 1 79 ? -8.110 0.303 -1.853 1.00 96.25 79 ALA A C 1
ATOM 624 O O . ALA A 1 79 ? -8.183 -0.786 -1.278 1.00 96.25 79 ALA A O 1
ATOM 625 N N . LEU A 1 80 ? -6.967 0.758 -2.357 1.00 97.19 80 LEU A N 1
ATOM 626 C CA . LEU A 1 80 ? -5.690 0.075 -2.184 1.00 97.19 80 LEU A CA 1
ATOM 627 C C . LEU A 1 80 ? -5.140 0.362 -0.785 1.00 97.19 80 LEU A C 1
ATOM 629 O O . LEU A 1 80 ? -4.966 1.521 -0.420 1.00 97.19 80 LEU A O 1
ATOM 633 N N . ILE A 1 81 ? -4.838 -0.678 -0.008 1.00 97.50 81 ILE A N 1
ATOM 634 C CA . ILE A 1 81 ? -4.274 -0.534 1.348 1.00 97.50 81 ILE A CA 1
ATOM 635 C C . ILE A 1 81 ? -2.798 -0.935 1.423 1.00 97.50 81 ILE A C 1
ATOM 637 O O . ILE A 1 81 ? -2.085 -0.531 2.343 1.00 97.50 81 ILE A O 1
ATOM 641 N N . HIS A 1 82 ? -2.336 -1.715 0.447 1.00 96.50 82 HIS A N 1
ATOM 642 C CA . HIS A 1 82 ? -0.939 -2.086 0.265 1.00 96.50 82 HIS A CA 1
ATOM 643 C C . HIS A 1 82 ? -0.628 -2.240 -1.215 1.00 96.50 82 HIS A C 1
ATOM 645 O O . HIS A 1 82 ? -1.435 -2.816 -1.947 1.00 96.50 82 HIS A O 1
ATOM 651 N N . SER A 1 83 ? 0.553 -1.795 -1.633 1.00 95.12 83 SER A N 1
ATOM 652 C CA . SER A 1 83 ? 1.079 -2.116 -2.953 1.00 95.12 83 SER A CA 1
ATOM 653 C C . SER A 1 83 ? 2.590 -2.237 -2.954 1.00 95.12 83 SER A C 1
ATOM 655 O O . SER A 1 83 ? 3.283 -1.398 -2.378 1.00 95.12 83 SER A O 1
ATOM 657 N N . PHE A 1 84 ? 3.073 -3.232 -3.688 1.00 93.69 84 PHE A N 1
ATOM 658 C CA . PHE A 1 84 ? 4.387 -3.216 -4.304 1.00 93.69 84 PHE A CA 1
ATOM 659 C C . PHE A 1 84 ? 4.241 -3.384 -5.816 1.00 93.69 84 PHE A C 1
ATOM 661 O O . PHE A 1 84 ? 3.699 -4.386 -6.286 1.00 93.69 84 PHE A O 1
ATOM 668 N N . MET A 1 85 ? 4.759 -2.434 -6.595 1.00 94.00 85 MET A N 1
ATOM 669 C CA . MET A 1 85 ? 4.851 -2.560 -8.050 1.00 94.00 85 MET A CA 1
ATOM 670 C C . MET A 1 85 ? 6.277 -2.320 -8.522 1.00 94.00 85 MET A C 1
ATOM 672 O O . MET A 1 85 ? 6.939 -1.381 -8.095 1.00 94.00 85 MET A O 1
ATOM 676 N N . SER A 1 86 ? 6.728 -3.146 -9.456 1.00 93.38 86 SER A N 1
ATOM 677 C CA . SER A 1 86 ? 7.985 -2.990 -10.177 1.00 93.38 86 SER A CA 1
ATOM 678 C C . SER A 1 86 ? 7.660 -3.085 -11.651 1.00 93.38 86 SER A C 1
ATOM 680 O O . SER A 1 86 ? 7.294 -4.161 -12.112 1.00 93.38 86 SER A O 1
ATOM 682 N N . ILE A 1 87 ? 7.759 -1.973 -12.375 1.00 92.88 87 ILE A N 1
ATOM 683 C CA . ILE A 1 87 ? 7.343 -1.877 -13.778 1.00 92.88 87 ILE A CA 1
ATOM 684 C C . ILE A 1 87 ? 8.507 -1.316 -14.586 1.00 92.88 87 ILE A C 1
ATOM 686 O O . ILE A 1 87 ? 8.965 -0.204 -14.329 1.00 92.88 87 ILE A O 1
ATOM 690 N N . ALA A 1 88 ? 9.034 -2.107 -15.516 1.00 90.00 88 ALA A N 1
ATOM 691 C CA . ALA A 1 88 ? 10.026 -1.647 -16.472 1.00 90.00 88 ALA A CA 1
ATOM 692 C C . ALA A 1 88 ? 9.387 -0.716 -17.503 1.00 90.00 88 ALA A C 1
ATOM 694 O O . ALA A 1 88 ? 8.233 -0.896 -17.896 1.00 90.00 88 ALA A O 1
ATOM 695 N N . ASP A 1 89 ? 10.170 0.241 -17.983 1.00 88.69 89 ASP A N 1
ATOM 696 C CA . ASP A 1 89 ? 9.750 1.044 -19.118 1.00 88.69 89 ASP A CA 1
ATOM 697 C C . ASP A 1 89 ? 9.687 0.166 -20.394 1.00 88.69 89 ASP A C 1
ATOM 699 O O . ASP A 1 89 ? 10.380 -0.856 -20.482 1.00 88.69 89 ASP A O 1
ATOM 703 N N . PRO A 1 90 ? 8.913 0.551 -21.424 1.00 87.00 90 PRO A N 1
ATOM 704 C CA . PRO A 1 90 ? 8.820 -0.178 -22.691 1.00 87.00 90 PRO A CA 1
ATOM 705 C C . PRO A 1 90 ? 10.152 -0.526 -23.381 1.00 87.00 90 PRO A C 1
ATOM 707 O O . PRO A 1 90 ? 10.225 -1.532 -24.090 1.00 87.00 90 PRO A O 1
ATOM 710 N N . THR A 1 91 ? 11.215 0.265 -23.195 1.00 84.31 91 THR A N 1
ATOM 711 C CA . THR A 1 91 ? 12.549 -0.034 -23.752 1.00 84.31 91 THR A CA 1
ATOM 712 C C . THR A 1 91 ? 13.312 -1.076 -22.917 1.00 84.31 91 THR A C 1
ATOM 714 O O . THR A 1 91 ? 14.245 -1.738 -23.396 1.00 84.31 91 THR A O 1
ATOM 717 N N . GLY A 1 92 ? 12.886 -1.275 -21.667 1.00 85.81 92 GLY A N 1
ATOM 718 C CA . GLY A 1 92 ? 13.504 -2.148 -20.680 1.00 85.81 92 GLY A CA 1
ATOM 719 C C . GLY A 1 92 ? 14.856 -1.632 -20.197 1.00 85.81 92 GLY A C 1
ATOM 720 O O . GLY A 1 92 ? 15.706 -2.443 -19.828 1.00 85.81 92 GLY A O 1
ATOM 721 N N . LEU A 1 93 ? 15.089 -0.321 -20.269 1.00 86.44 93 LEU A N 1
ATOM 722 C CA . LEU A 1 93 ? 16.321 0.329 -19.833 1.00 86.44 93 LEU A CA 1
ATOM 723 C C . LEU A 1 93 ? 16.187 0.907 -18.426 1.00 86.44 93 LEU A C 1
ATOM 725 O O . LEU A 1 93 ? 17.135 0.830 -17.642 1.00 86.44 93 LEU A O 1
ATOM 729 N N . ALA A 1 94 ? 15.004 1.385 -18.075 1.00 89.38 94 ALA A N 1
ATOM 730 C CA . ALA A 1 94 ? 14.668 1.951 -16.786 1.00 89.38 94 ALA A CA 1
ATOM 731 C C . ALA A 1 94 ? 13.484 1.212 -16.150 1.00 89.38 94 ALA A C 1
ATOM 733 O O . ALA A 1 94 ? 12.882 0.305 -16.733 1.00 89.38 94 ALA A O 1
ATOM 734 N N . ARG A 1 95 ? 13.209 1.545 -14.892 1.00 91.25 95 ARG A N 1
ATOM 735 C CA . ARG A 1 95 ? 12.131 0.951 -14.111 1.00 91.25 95 ARG A CA 1
ATOM 736 C C . ARG A 1 95 ? 11.617 1.941 -13.084 1.00 91.25 95 ARG A C 1
ATOM 738 O O . ARG A 1 95 ? 12.398 2.680 -12.481 1.00 91.25 95 ARG A O 1
ATOM 745 N N . SER A 1 96 ? 10.319 1.855 -12.844 1.00 94.00 96 SER A N 1
ATOM 746 C CA . SER A 1 96 ? 9.655 2.497 -11.721 1.00 94.00 96 SER A CA 1
ATOM 747 C C . SER A 1 96 ? 9.329 1.467 -10.645 1.00 94.00 96 SER A C 1
ATOM 749 O O . SER A 1 96 ? 8.894 0.352 -10.958 1.00 94.00 96 SER A O 1
ATOM 751 N N . LEU A 1 97 ? 9.539 1.839 -9.386 1.00 93.06 97 LEU A N 1
ATOM 752 C CA . LEU A 1 97 ? 9.122 1.057 -8.229 1.00 93.06 97 LEU A CA 1
ATOM 753 C C . LEU A 1 97 ? 8.115 1.868 -7.411 1.00 93.06 97 LEU A C 1
ATOM 755 O O . LEU A 1 97 ? 8.317 3.058 -7.185 1.00 93.06 97 LEU A O 1
ATOM 759 N N . LEU A 1 98 ? 7.034 1.236 -6.972 1.00 94.00 98 LEU A N 1
ATOM 760 C CA . LEU A 1 98 ? 6.017 1.847 -6.125 1.00 94.00 98 LEU A CA 1
ATOM 761 C C . LEU A 1 98 ? 5.851 0.998 -4.869 1.00 94.00 98 LEU A C 1
ATOM 763 O O . LEU A 1 98 ? 5.573 -0.194 -4.976 1.00 94.00 98 LEU A O 1
ATOM 767 N N . TRP A 1 99 ? 5.954 1.632 -3.705 1.00 93.44 99 TRP A N 1
ATOM 768 C CA . TRP A 1 99 ? 5.530 1.073 -2.427 1.00 93.44 99 TRP A CA 1
ATOM 769 C C . TRP A 1 99 ? 4.439 1.952 -1.856 1.00 93.44 99 TRP A C 1
ATOM 771 O O . TRP A 1 99 ? 4.550 3.180 -1.861 1.00 93.44 99 TRP A O 1
ATOM 781 N N . LEU A 1 100 ? 3.397 1.321 -1.340 1.00 94.31 100 LEU A N 1
ATOM 782 C CA . LEU A 1 100 ? 2.280 2.007 -0.724 1.00 94.31 100 LEU A CA 1
ATOM 783 C C . LEU A 1 100 ? 1.822 1.231 0.501 1.00 94.31 100 LEU A C 1
ATOM 785 O O . LEU A 1 100 ? 1.585 0.025 0.432 1.00 94.31 100 LEU A O 1
ATOM 789 N N . HIS A 1 101 ? 1.667 1.945 1.610 1.00 94.69 101 HIS A N 1
ATOM 790 C CA . HIS A 1 101 ? 1.155 1.399 2.858 1.00 94.69 101 HIS A CA 1
ATOM 791 C C . HIS A 1 101 ? 0.120 2.343 3.447 1.00 94.69 101 HIS A C 1
ATOM 793 O O . HIS A 1 101 ? 0.371 3.538 3.607 1.00 94.69 101 HIS A O 1
ATOM 799 N N . MET A 1 102 ? -1.037 1.788 3.784 1.00 96.25 102 MET A N 1
ATOM 800 C CA . MET A 1 102 ? -2.078 2.507 4.493 1.00 96.25 102 MET A CA 1
ATOM 801 C C . MET A 1 102 ? -1.927 2.365 6.014 1.00 96.25 102 MET A C 1
ATOM 803 O O . MET A 1 102 ? -1.608 1.291 6.537 1.00 96.25 102 MET A O 1
ATOM 807 N N . PHE A 1 103 ? -2.236 3.445 6.724 1.00 95.50 103 PHE A N 1
ATOM 808 C CA . PHE A 1 103 ? -2.348 3.507 8.176 1.00 95.50 103 PHE A CA 1
ATOM 809 C C . PHE A 1 103 ? -3.647 4.206 8.575 1.00 95.50 103 PHE A C 1
ATOM 811 O O . PHE A 1 103 ? -4.246 4.931 7.782 1.00 95.50 103 PHE A O 1
ATOM 818 N N . PHE A 1 104 ? -4.049 4.020 9.827 1.00 96.50 104 PHE A N 1
ATOM 819 C CA . PHE A 1 104 ? -5.025 4.890 10.472 1.00 96.50 104 PHE A CA 1
ATOM 820 C C . PHE A 1 104 ? -4.349 5.797 11.488 1.00 96.50 104 PHE A C 1
ATOM 822 O O . PHE A 1 104 ? -3.460 5.353 12.213 1.00 96.50 104 PHE A O 1
ATOM 829 N N . ILE A 1 105 ? -4.849 7.021 11.587 1.00 95.38 105 ILE A N 1
ATOM 830 C CA . ILE A 1 105 ? -4.636 7.920 12.725 1.00 95.38 105 ILE A CA 1
ATOM 831 C C . ILE A 1 105 ? -5.986 8.256 13.354 1.00 95.38 105 ILE A C 1
ATOM 833 O O . ILE A 1 105 ? -7.028 8.023 12.736 1.00 95.38 105 ILE A O 1
ATOM 837 N N . GLU A 1 106 ? -5.985 8.780 14.576 1.00 95.44 106 GLU A N 1
ATOM 838 C CA . GLU A 1 106 ? -7.200 9.387 15.125 1.00 95.44 106 GLU A CA 1
ATOM 839 C C . GLU A 1 106 ? -7.493 10.709 14.401 1.00 95.44 106 GLU A C 1
ATOM 841 O O . GLU A 1 106 ? -6.571 11.427 14.009 1.00 95.44 106 GLU A O 1
ATOM 846 N N . ASP A 1 107 ? -8.772 11.034 14.227 1.00 93.75 107 ASP A N 1
ATOM 847 C CA . ASP A 1 107 ? -9.210 12.258 13.542 1.00 93.75 107 ASP A CA 1
ATOM 848 C C . ASP A 1 107 ? -8.622 13.534 14.178 1.00 93.75 107 ASP A C 1
ATOM 850 O O . ASP A 1 107 ? -8.054 14.386 13.490 1.00 93.75 107 ASP A O 1
ATOM 854 N N . ASP A 1 108 ? -8.601 13.590 15.514 1.00 94.00 108 ASP A N 1
ATOM 855 C CA . ASP A 1 108 ? -8.018 14.691 16.295 1.00 94.00 108 ASP A CA 1
ATOM 856 C C . ASP A 1 108 ? -6.499 14.880 16.076 1.00 94.00 108 ASP A C 1
ATOM 858 O O . ASP A 1 108 ? -5.945 15.941 16.387 1.00 94.00 108 ASP A O 1
ATOM 862 N N . ASP A 1 109 ? -5.801 13.871 15.544 1.00 93.56 109 ASP A N 1
ATOM 863 C CA . ASP A 1 109 ? -4.365 13.930 15.260 1.00 93.56 109 ASP A CA 1
ATOM 864 C C . ASP A 1 109 ? -4.056 14.429 13.839 1.00 93.56 109 ASP A C 1
ATOM 866 O O . ASP A 1 109 ? -2.924 14.853 13.570 1.00 93.56 109 ASP A O 1
ATOM 870 N N . LEU A 1 110 ? -5.042 14.461 12.933 1.00 91.94 110 LEU A N 1
ATOM 871 C CA . LEU A 1 110 ? -4.849 14.940 11.562 1.00 91.94 110 LEU A CA 1
ATOM 872 C C . LEU A 1 110 ? -4.348 16.399 11.507 1.00 91.94 110 LEU A C 1
ATOM 874 O O . LEU A 1 110 ? -3.389 16.661 10.770 1.00 91.94 110 LEU A O 1
ATOM 878 N N . PRO A 1 111 ? -4.894 17.363 12.282 1.00 91.12 111 PRO A N 1
ATOM 879 C CA . PRO A 1 111 ? -4.367 18.728 12.306 1.00 91.12 111 PRO A CA 1
ATOM 880 C C . PRO A 1 111 ? -2.905 18.805 12.766 1.00 91.12 111 PRO A C 1
ATOM 882 O O . PRO A 1 111 ? -2.131 19.592 12.216 1.00 91.12 111 PRO A O 1
ATOM 885 N N . LYS A 1 112 ? -2.502 17.968 13.734 1.00 90.25 112 LYS A N 1
ATOM 886 C CA . LYS A 1 112 ? -1.121 17.916 14.244 1.00 90.25 112 LYS A CA 1
ATOM 887 C C . LYS A 1 112 ? -0.167 17.382 13.182 1.00 90.25 112 LYS A C 1
ATOM 889 O O . LYS A 1 112 ? 0.895 17.962 12.954 1.00 90.25 112 LYS A O 1
ATOM 894 N N . LEU A 1 113 ? -0.574 16.319 12.484 1.00 88.62 113 LEU A N 1
ATOM 895 C CA . LEU A 1 113 ? 0.181 15.762 11.366 1.00 88.62 113 LEU A CA 1
ATOM 896 C C . LEU A 1 113 ? 0.353 16.801 10.247 1.00 88.62 113 LEU A C 1
ATOM 898 O O . LEU A 1 113 ? 1.473 17.030 9.795 1.00 88.62 113 LEU A O 1
ATOM 902 N N . LYS A 1 114 ? -0.728 17.490 9.854 1.00 87.31 114 LYS A N 1
ATOM 903 C CA . LYS A 1 114 ? -0.701 18.564 8.842 1.00 87.31 114 LYS A CA 1
ATOM 904 C C . LYS A 1 114 ? 0.261 19.692 9.227 1.00 87.31 114 LYS A C 1
ATOM 906 O O . LYS A 1 114 ? 1.073 20.109 8.403 1.00 87.31 114 LYS A O 1
ATOM 911 N N . ALA A 1 115 ? 0.201 20.166 10.473 1.00 86.94 115 ALA A N 1
ATOM 912 C CA . ALA A 1 115 ? 1.102 21.208 10.963 1.00 86.94 115 ALA A CA 1
ATOM 913 C C . ALA A 1 115 ? 2.574 20.769 10.894 1.00 86.94 115 ALA A C 1
ATOM 915 O O . ALA A 1 115 ? 3.425 21.530 10.431 1.00 86.94 115 ALA A O 1
ATOM 916 N N . SER A 1 116 ? 2.855 19.523 11.279 1.00 84.12 116 SER A N 1
ATOM 917 C CA . SER A 1 116 ? 4.208 18.967 11.274 1.00 84.12 116 SER A CA 1
ATOM 918 C C . SER A 1 116 ? 4.767 18.729 9.872 1.00 84.12 116 SER A C 1
ATOM 920 O O . SER A 1 116 ? 5.975 18.857 9.680 1.00 84.12 116 SER A O 1
ATOM 922 N N . LEU A 1 117 ? 3.918 18.390 8.898 1.00 80.62 117 LEU A N 1
ATOM 923 C CA . LEU A 1 117 ? 4.309 18.248 7.491 1.00 80.62 117 LEU A CA 1
ATOM 924 C C . LEU A 1 117 ? 4.783 19.595 6.918 1.00 80.62 117 LEU A C 1
ATOM 926 O O . LEU A 1 117 ? 5.812 19.656 6.253 1.00 80.62 117 LEU A O 1
ATOM 930 N N . ILE A 1 118 ? 4.085 20.692 7.233 1.00 81.25 118 ILE A N 1
ATOM 931 C CA . ILE A 1 118 ? 4.427 22.045 6.753 1.00 81.25 118 ILE A CA 1
ATOM 932 C C . ILE A 1 118 ? 5.742 22.559 7.360 1.00 81.25 118 ILE A C 1
ATOM 934 O O . ILE A 1 118 ? 6.463 23.317 6.717 1.00 81.25 118 ILE A O 1
ATOM 938 N N . GLN A 1 119 ? 6.056 22.164 8.595 1.00 75.94 119 GLN A N 1
ATOM 939 C CA . GLN A 1 119 ? 7.233 22.640 9.331 1.00 75.94 119 GLN A CA 1
ATOM 940 C C . GLN A 1 119 ? 8.528 21.862 9.014 1.00 75.94 119 GLN A C 1
ATOM 942 O O . GLN A 1 119 ? 9.533 22.101 9.677 1.00 75.94 119 GLN A O 1
ATOM 947 N N . ASP A 1 120 ? 8.510 20.967 8.014 1.00 65.31 120 ASP A N 1
ATOM 948 C CA . ASP A 1 120 ? 9.645 20.130 7.574 1.00 65.31 120 ASP A CA 1
ATOM 949 C C . ASP A 1 120 ? 10.321 19.375 8.737 1.00 65.31 120 ASP A C 1
ATOM 951 O O . ASP A 1 120 ? 11.518 19.484 9.009 1.00 65.31 120 ASP A O 1
ATOM 955 N N . ASN A 1 121 ? 9.504 18.632 9.487 1.00 63.69 121 ASN A N 1
ATOM 956 C CA . ASN A 1 121 ? 9.938 17.918 10.681 1.00 63.69 121 ASN A CA 1
ATOM 957 C C . ASN A 1 121 ? 10.703 16.618 10.349 1.00 63.69 121 ASN A C 1
ATOM 959 O O . ASN A 1 121 ? 10.258 15.805 9.534 1.00 63.69 121 ASN A O 1
ATOM 963 N N . CYS A 1 122 ? 11.815 16.375 11.050 1.00 61.03 122 CYS A N 1
ATOM 964 C CA . CYS A 1 122 ? 12.706 15.228 10.858 1.00 61.03 122 CYS A CA 1
ATOM 965 C C . CYS A 1 122 ? 12.030 13.856 11.038 1.00 61.03 122 CYS A C 1
ATOM 967 O O . CYS A 1 122 ? 12.419 12.905 10.373 1.00 61.03 122 CYS A O 1
ATOM 969 N N . PHE A 1 123 ? 10.981 13.731 11.851 1.00 64.06 123 PHE A N 1
ATOM 970 C CA . PHE A 1 123 ? 10.397 12.419 12.177 1.00 64.06 123 PHE A CA 1
ATOM 971 C C . PHE A 1 123 ? 9.595 11.762 11.044 1.00 64.06 123 PHE A C 1
ATOM 973 O O . PHE A 1 123 ? 9.538 10.539 10.951 1.00 64.06 123 PHE A O 1
ATOM 980 N N . ILE A 1 124 ? 9.001 12.543 10.137 1.00 63.72 124 ILE A N 1
ATOM 981 C CA . ILE A 1 124 ? 8.394 11.989 8.914 1.00 63.72 124 ILE A CA 1
ATOM 982 C C . ILE A 1 124 ? 9.485 11.390 8.007 1.00 63.72 124 ILE A C 1
ATOM 984 O O . ILE A 1 124 ? 9.238 10.414 7.297 1.00 63.72 124 ILE A O 1
ATOM 988 N N . ARG A 1 125 ? 10.716 11.919 8.083 1.00 64.81 125 ARG A N 1
ATOM 989 C CA . ARG A 1 125 ? 11.892 11.339 7.420 1.00 64.81 125 ARG A CA 1
ATOM 990 C C . ARG A 1 125 ? 12.338 10.038 8.097 1.00 64.81 125 ARG A C 1
ATOM 992 O O . ARG A 1 125 ? 12.730 9.115 7.392 1.00 64.81 125 ARG A O 1
ATOM 999 N N . ASP A 1 126 ? 12.212 9.923 9.419 1.00 66.12 126 ASP A N 1
ATOM 1000 C CA . ASP A 1 126 ? 12.484 8.666 10.137 1.00 66.12 126 ASP A CA 1
ATOM 1001 C C . ASP A 1 126 ? 11.484 7.566 9.741 1.00 66.12 126 ASP A C 1
ATOM 1003 O O . ASP A 1 126 ? 11.889 6.447 9.435 1.00 66.12 126 ASP A O 1
ATOM 1007 N N . LEU A 1 127 ? 10.191 7.898 9.612 1.00 69.00 127 LEU A N 1
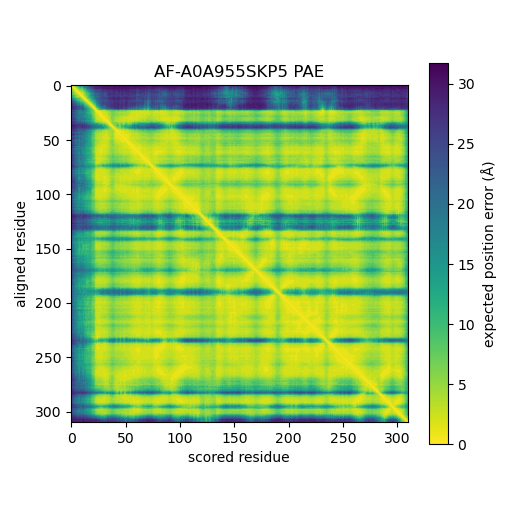ATOM 1008 C CA . LEU A 1 127 ? 9.188 6.966 9.079 1.00 69.00 127 LEU A CA 1
ATOM 1009 C C . LEU A 1 127 ? 9.529 6.522 7.644 1.00 69.00 127 LEU A C 1
ATOM 1011 O O . LEU A 1 127 ? 9.307 5.366 7.285 1.00 69.00 127 LEU A O 1
ATOM 1015 N N . ILE A 1 128 ? 10.106 7.416 6.827 1.00 62.22 128 ILE A N 1
ATOM 1016 C CA . ILE A 1 128 ? 10.655 7.048 5.515 1.00 62.22 128 ILE A CA 1
ATOM 1017 C C . ILE A 1 128 ? 11.836 6.088 5.647 1.00 62.22 128 ILE A C 1
ATOM 1019 O O . ILE A 1 128 ? 11.900 5.126 4.882 1.00 62.22 128 ILE A O 1
ATOM 1023 N N . ALA A 1 129 ? 12.775 6.322 6.564 1.00 60.44 129 ALA A N 1
ATOM 1024 C CA . ALA A 1 129 ? 13.911 5.417 6.758 1.00 60.44 129 ALA A CA 1
ATOM 1025 C C . ALA A 1 129 ? 13.439 3.985 7.076 1.00 60.44 129 ALA A C 1
ATOM 1027 O O . ALA A 1 129 ? 14.059 3.013 6.648 1.00 60.44 129 ALA A O 1
ATOM 1028 N N . GLU A 1 130 ? 12.291 3.858 7.746 1.00 60.16 130 GLU A N 1
ATOM 1029 C CA . GLU A 1 130 ? 11.630 2.588 8.052 1.00 60.16 130 GLU A CA 1
ATOM 1030 C C . GLU A 1 130 ? 10.816 1.991 6.882 1.00 60.16 130 GLU A C 1
ATOM 1032 O O . GLU A 1 130 ? 10.361 0.853 6.969 1.00 60.16 130 GLU A O 1
ATOM 1037 N N . THR A 1 131 ? 10.663 2.671 5.735 1.00 56.62 131 THR A N 1
ATOM 1038 C CA . THR A 1 131 ? 9.797 2.205 4.619 1.00 56.62 131 THR A CA 1
ATOM 1039 C C . THR A 1 131 ? 10.172 0.864 3.997 1.00 56.62 131 THR A C 1
ATOM 1041 O O . THR A 1 131 ? 9.400 0.318 3.213 1.00 56.62 131 THR A O 1
ATOM 1044 N N . HIS A 1 132 ? 11.334 0.311 4.335 1.00 53.28 132 HIS A N 1
ATOM 1045 C CA . HIS A 1 132 ? 11.766 -0.999 3.849 1.00 53.28 132 HIS A CA 1
ATOM 1046 C C . HIS A 1 132 ? 11.466 -2.120 4.854 1.00 53.28 132 HIS A C 1
ATOM 1048 O O . HIS A 1 132 ? 11.385 -3.280 4.457 1.00 53.28 132 HIS A O 1
ATOM 1054 N N . PHE A 1 133 ? 11.294 -1.796 6.142 1.00 52.28 133 PHE A N 1
ATOM 1055 C CA . PHE A 1 133 ? 11.110 -2.759 7.225 1.00 52.28 133 PHE A CA 1
ATOM 1056 C C . PHE A 1 133 ? 10.229 -2.167 8.331 1.00 52.28 133 PHE A C 1
ATOM 1058 O O . PHE A 1 133 ? 10.588 -1.170 8.940 1.00 52.28 133 PHE A O 1
ATOM 1065 N N . GLY A 1 134 ? 9.115 -2.831 8.652 1.00 71.81 134 GLY A N 1
ATOM 1066 C CA . GLY A 1 134 ? 8.314 -2.490 9.836 1.00 71.81 134 GLY A CA 1
ATOM 1067 C C . GLY A 1 134 ? 7.037 -1.693 9.573 1.00 71.81 134 GLY A C 1
ATOM 1068 O O . GLY A 1 134 ? 6.356 -1.340 10.527 1.00 71.81 134 GLY A O 1
ATOM 1069 N N . LEU A 1 135 ? 6.637 -1.473 8.317 1.00 86.69 135 LEU A N 1
ATOM 1070 C CA . LEU A 1 135 ? 5.345 -0.844 7.987 1.00 86.69 135 LEU A CA 1
ATOM 1071 C C . LEU A 1 135 ? 4.150 -1.813 8.027 1.00 86.69 135 LEU A C 1
ATOM 1073 O O . LEU A 1 135 ? 2.994 -1.392 7.966 1.00 86.69 135 LEU A O 1
ATOM 1077 N N . THR A 1 136 ? 4.414 -3.111 8.162 1.00 90.81 136 THR A N 1
ATOM 1078 C CA . THR A 1 136 ? 3.418 -4.176 8.309 1.00 90.81 136 THR A CA 1
ATOM 1079 C C . THR A 1 136 ? 3.398 -4.691 9.748 1.00 90.81 136 THR A C 1
ATOM 1081 O O . THR A 1 136 ? 4.394 -4.629 10.477 1.00 90.81 136 THR A O 1
ATOM 1084 N N . ALA A 1 137 ? 2.229 -5.131 10.205 1.00 92.75 137 ALA A N 1
ATOM 1085 C CA . ALA A 1 137 ? 2.087 -5.873 11.451 1.00 92.75 137 ALA A CA 1
ATOM 1086 C C . ALA A 1 137 ? 2.439 -7.350 11.220 1.00 92.75 137 ALA A C 1
ATOM 1088 O O . ALA A 1 137 ? 2.362 -7.854 10.097 1.00 92.75 137 ALA A O 1
ATOM 1089 N N . LYS A 1 138 ? 2.765 -8.084 12.282 1.00 91.31 138 LYS A N 1
ATOM 1090 C CA . LYS A 1 138 ? 3.021 -9.533 12.203 1.00 91.31 138 LYS A CA 1
ATOM 1091 C C . LYS A 1 138 ? 2.096 -10.266 13.152 1.00 91.31 138 LYS A C 1
ATOM 1093 O O . LYS A 1 138 ? 1.791 -9.750 14.217 1.00 91.31 138 LYS A O 1
ATOM 1098 N N . VAL A 1 139 ? 1.646 -11.465 12.809 1.00 91.75 139 VAL A N 1
ATOM 1099 C CA . VAL A 1 139 ? 0.866 -12.266 13.763 1.00 91.75 139 VAL A CA 1
ATOM 1100 C C . VAL A 1 139 ? 1.795 -12.860 14.815 1.00 91.75 139 VAL A C 1
ATOM 1102 O O . VAL A 1 139 ? 2.866 -13.359 14.481 1.00 91.75 139 VAL A O 1
ATOM 1105 N N . GLU A 1 140 ? 1.374 -12.838 16.080 1.00 90.25 140 GLU A N 1
ATOM 1106 C CA . GLU A 1 140 ? 2.092 -13.496 17.170 1.00 90.25 140 GLU A CA 1
ATOM 1107 C C . GLU A 1 140 ? 2.052 -15.025 16.988 1.00 90.25 140 GLU A C 1
ATOM 1109 O O . GLU A 1 140 ? 1.078 -15.720 17.324 1.00 90.25 140 GLU A O 1
ATOM 1114 N N . CYS A 1 141 ? 3.101 -15.549 16.355 1.00 85.94 141 CYS A N 1
ATOM 1115 C CA . CYS A 1 141 ? 3.253 -16.957 16.031 1.00 85.94 141 CYS A CA 1
ATOM 1116 C C . CYS A 1 141 ? 4.730 -17.318 15.832 1.00 85.94 141 CYS A C 1
ATOM 1118 O O . CYS A 1 141 ? 5.409 -16.706 15.013 1.00 85.94 141 CYS A O 1
ATOM 1120 N N . ASP A 1 142 ? 5.190 -18.366 16.516 1.00 83.38 142 ASP A N 1
ATOM 1121 C CA . ASP A 1 142 ? 6.563 -18.882 16.393 1.00 83.38 142 ASP A CA 1
ATOM 1122 C C . ASP A 1 142 ? 6.720 -19.914 15.257 1.00 83.38 142 ASP A C 1
ATOM 1124 O O . ASP A 1 142 ? 7.757 -20.560 15.119 1.00 83.38 142 ASP A O 1
ATOM 1128 N N . CYS A 1 143 ? 5.676 -20.119 14.449 1.00 85.00 143 CYS A N 1
ATOM 1129 C CA . CYS A 1 143 ? 5.661 -21.085 13.354 1.00 85.00 143 CYS A CA 1
ATOM 1130 C C . CYS A 1 143 ? 4.867 -20.577 12.142 1.00 85.00 143 CYS A C 1
ATOM 1132 O O . CYS A 1 143 ? 4.212 -19.534 12.196 1.00 85.00 143 CYS A O 1
ATOM 1134 N N . TYR A 1 144 ? 4.914 -21.329 11.038 1.00 89.12 144 TYR A N 1
ATOM 1135 C CA . TYR A 1 144 ? 4.131 -21.022 9.842 1.00 89.12 144 TYR A CA 1
ATOM 1136 C C . TYR A 1 144 ? 2.630 -20.982 10.136 1.00 89.12 144 TYR A C 1
ATOM 1138 O O . TYR A 1 144 ? 2.072 -21.929 10.695 1.00 89.12 144 TYR A O 1
ATOM 1146 N N . ILE A 1 145 ? 1.969 -19.926 9.668 1.00 91.12 145 ILE A N 1
ATOM 1147 C CA . ILE A 1 145 ? 0.534 -19.713 9.839 1.00 91.12 145 ILE A CA 1
ATOM 1148 C C . ILE A 1 145 ? -0.073 -19.203 8.530 1.00 91.12 145 ILE A C 1
ATOM 1150 O O . ILE A 1 145 ? 0.462 -18.296 7.892 1.00 91.12 145 ILE A O 1
ATOM 1154 N N . SER A 1 146 ? -1.174 -19.816 8.090 1.00 91.81 146 SER A N 1
ATOM 1155 C CA . SER A 1 146 ? -1.853 -19.396 6.862 1.00 91.81 146 SER A CA 1
ATOM 1156 C C . SER A 1 146 ? -2.811 -18.228 7.121 1.00 91.81 146 SER A C 1
ATOM 1158 O O . SER A 1 146 ? -3.332 -18.106 8.230 1.00 91.81 146 SER A O 1
ATOM 1160 N N . PRO A 1 147 ? -3.146 -17.405 6.109 1.00 93.62 147 PRO A N 1
ATOM 1161 C CA . PRO A 1 147 ? -4.174 -16.371 6.254 1.00 93.62 147 PRO A CA 1
ATOM 1162 C C . PRO A 1 147 ? -5.509 -16.912 6.785 1.00 93.62 147 PRO A C 1
ATOM 1164 O O . PRO A 1 147 ? -6.161 -16.256 7.594 1.00 93.62 147 PRO A O 1
ATOM 1167 N N . ARG A 1 148 ? -5.889 -18.136 6.392 1.00 93.69 148 ARG A N 1
ATOM 1168 C CA . ARG A 1 148 ? -7.087 -18.813 6.904 1.00 93.69 148 ARG A CA 1
ATOM 1169 C C . ARG A 1 148 ? -6.998 -19.054 8.410 1.00 93.69 148 ARG A C 1
ATOM 1171 O O . ARG A 1 148 ? -7.949 -18.748 9.125 1.00 93.69 148 ARG A O 1
ATOM 1178 N N . ASP A 1 149 ? -5.865 -19.570 8.883 1.00 93.12 149 ASP A N 1
ATOM 1179 C CA . ASP A 1 149 ? -5.641 -19.819 10.310 1.00 93.12 149 ASP A CA 1
ATOM 1180 C C . ASP A 1 149 ? -5.672 -18.517 11.106 1.00 93.12 149 ASP A C 1
ATOM 1182 O O . ASP A 1 149 ? -6.270 -18.475 12.171 1.00 93.12 149 ASP A O 1
ATOM 1186 N N . VAL A 1 150 ? -5.090 -17.437 10.580 1.00 94.50 150 VAL A N 1
ATOM 1187 C CA . VAL A 1 150 ? -5.090 -16.114 11.228 1.00 94.50 150 VAL A CA 1
ATOM 1188 C C . VAL A 1 150 ? -6.507 -15.581 11.419 1.00 94.50 150 VAL A C 1
ATOM 1190 O O . VAL A 1 150 ? -6.838 -15.064 12.485 1.00 94.50 150 VAL A O 1
ATOM 1193 N N . ILE A 1 151 ? -7.348 -15.704 10.389 1.00 95.00 151 ILE A N 1
ATOM 1194 C CA . ILE A 1 151 ? -8.742 -15.248 10.435 1.00 95.00 151 ILE A CA 1
ATOM 1195 C C . ILE A 1 151 ? -9.553 -16.123 11.396 1.00 95.00 151 ILE A C 1
ATOM 1197 O O . ILE A 1 151 ? -10.319 -15.602 12.203 1.00 95.00 151 ILE A O 1
ATOM 1201 N N . PHE A 1 152 ? -9.349 -17.442 11.360 1.00 92.88 152 PHE A N 1
ATOM 1202 C CA . PHE A 1 152 ? -10.001 -18.370 12.282 1.00 92.88 152 PHE A CA 1
ATOM 1203 C C . PHE A 1 152 ? -9.568 -18.132 13.737 1.00 92.88 152 PHE A C 1
ATOM 1205 O O . PHE A 1 152 ? -10.393 -18.111 14.649 1.00 92.88 152 PHE A O 1
ATOM 1212 N N . GLN A 1 153 ? -8.277 -17.889 13.955 1.00 92.38 153 GLN A N 1
ATOM 1213 C CA . GLN A 1 153 ? -7.664 -17.617 15.252 1.00 92.38 153 GLN A CA 1
ATOM 1214 C C . GLN A 1 153 ? -7.662 -16.120 15.578 1.00 92.38 153 GLN A C 1
ATOM 1216 O O . GLN A 1 153 ? -6.667 -15.588 16.071 1.00 92.38 153 GLN A O 1
ATOM 1221 N N . ASN A 1 154 ? -8.783 -15.425 15.359 1.00 88.75 154 ASN A N 1
ATOM 1222 C CA . ASN A 1 154 ? -8.875 -13.972 15.558 1.00 88.75 154 ASN A CA 1
ATOM 1223 C C . ASN A 1 154 ? -8.597 -13.517 17.014 1.00 88.75 154 ASN A C 1
ATOM 1225 O O . ASN A 1 154 ? -8.416 -12.332 17.291 1.00 88.75 154 ASN A O 1
ATOM 1229 N N . TRP A 1 155 ? -8.526 -14.434 17.983 1.00 90.56 155 TRP A N 1
ATOM 1230 C CA . TRP A 1 155 ? -8.067 -14.115 19.339 1.00 90.56 155 TRP A CA 1
ATOM 1231 C C . TRP A 1 155 ? -6.556 -13.837 19.424 1.00 90.56 155 TRP A C 1
ATOM 1233 O O . TRP A 1 155 ? -6.146 -13.143 20.351 1.00 90.56 155 TRP A O 1
ATOM 1243 N N . LYS A 1 156 ? -5.731 -14.308 18.474 1.00 90.62 156 LYS A N 1
ATOM 1244 C CA . LYS A 1 156 ? -4.285 -14.027 18.441 1.00 90.62 156 LYS A CA 1
ATOM 1245 C C . LYS A 1 156 ? -4.006 -12.534 18.270 1.00 90.62 156 LYS A C 1
ATOM 1247 O O . LYS A 1 156 ? -4.726 -11.831 17.553 1.00 90.62 156 LYS A O 1
ATOM 1252 N N . SER A 1 157 ? -2.969 -12.050 18.942 1.00 92.75 157 SER A N 1
ATOM 1253 C CA . SER A 1 157 ? -2.510 -10.667 18.831 1.00 92.75 157 SER A CA 1
ATOM 1254 C C . SER A 1 157 ? -1.631 -10.472 17.598 1.00 92.75 157 SER A C 1
ATOM 1256 O O . SER A 1 157 ? -1.093 -11.425 17.030 1.00 92.75 157 SER A O 1
ATOM 1258 N N . GLU A 1 158 ? -1.495 -9.215 17.188 1.00 94.50 158 GLU A N 1
ATOM 1259 C CA . GLU A 1 158 ? -0.490 -8.797 16.217 1.00 94.50 158 GLU A CA 1
ATOM 1260 C C . GLU A 1 158 ? 0.650 -8.090 16.960 1.00 94.50 158 GLU A C 1
ATOM 1262 O O . GLU A 1 158 ? 0.414 -7.322 17.894 1.00 94.50 158 GLU A O 1
ATOM 1267 N N . ILE A 1 159 ? 1.879 -8.389 16.557 1.00 91.25 159 ILE A N 1
ATOM 1268 C CA . ILE A 1 159 ? 3.121 -7.775 17.008 1.00 91.25 159 ILE A CA 1
ATOM 1269 C C . ILE A 1 159 ? 3.303 -6.465 16.242 1.00 91.25 159 ILE A C 1
ATOM 1271 O O . ILE A 1 159 ? 3.114 -6.421 15.022 1.00 91.25 159 ILE A O 1
ATOM 1275 N N . GLU A 1 160 ? 3.675 -5.415 16.979 1.00 89.12 160 GLU A N 1
ATOM 1276 C CA . GLU A 1 160 ? 3.890 -4.059 16.461 1.00 89.12 160 GLU A CA 1
ATOM 1277 C C . GLU A 1 160 ? 2.734 -3.573 15.565 1.00 89.12 160 GLU A C 1
ATOM 1279 O O . GLU A 1 160 ? 2.970 -3.160 14.429 1.00 89.12 160 GLU A O 1
ATOM 1284 N N . PRO A 1 161 ? 1.469 -3.604 16.030 1.00 92.88 161 PRO A N 1
ATOM 1285 C CA . PRO A 1 161 ? 0.320 -3.211 15.211 1.00 92.88 161 PRO A CA 1
ATOM 1286 C C . PRO A 1 161 ? 0.261 -1.697 14.958 1.00 92.88 161 PRO A C 1
ATOM 1288 O O . PRO A 1 161 ? -0.598 -1.224 14.216 1.00 92.88 161 PRO A O 1
ATOM 1291 N N . GLN A 1 162 ? 1.147 -0.928 15.590 1.00 92.69 162 GLN A N 1
ATOM 1292 C CA . GLN A 1 162 ? 1.166 0.522 15.535 1.00 92.69 162 GLN A CA 1
ATOM 1293 C C . GLN A 1 162 ? 2.590 1.074 15.625 1.00 92.69 162 GLN A C 1
ATOM 1295 O O . GLN A 1 162 ? 3.468 0.429 16.199 1.00 92.69 162 GLN A O 1
ATOM 1300 N N . ILE A 1 163 ? 2.786 2.277 15.091 1.00 89.31 163 ILE A N 1
ATOM 1301 C CA . ILE A 1 163 ? 4.029 3.052 15.150 1.00 89.31 163 ILE A CA 1
ATOM 1302 C C . ILE A 1 163 ? 3.712 4.369 15.862 1.00 89.31 163 ILE A C 1
ATOM 1304 O O . ILE A 1 163 ? 2.712 5.014 15.549 1.00 89.31 163 ILE A O 1
ATOM 1308 N N . ALA A 1 164 ? 4.530 4.765 16.834 1.00 88.31 164 ALA A N 1
ATOM 1309 C CA . ALA A 1 164 ? 4.433 6.091 17.435 1.00 88.31 164 ALA A CA 1
ATOM 1310 C C . ALA A 1 164 ? 5.275 7.071 16.613 1.00 88.31 164 ALA A C 1
ATOM 1312 O O . ALA A 1 164 ? 6.469 6.849 16.427 1.00 88.31 164 ALA A O 1
ATOM 1313 N N . LEU A 1 165 ? 4.660 8.148 16.133 1.00 85.62 165 LEU A N 1
ATOM 1314 C CA . LEU A 1 165 ? 5.321 9.190 15.359 1.00 85.62 165 LEU A CA 1
ATOM 1315 C C . LEU A 1 165 ? 5.360 10.474 16.179 1.00 85.62 165 LEU A C 1
ATOM 1317 O O . LEU A 1 165 ? 4.325 10.958 16.633 1.00 85.62 165 LEU A O 1
ATOM 1321 N N . ASN A 1 166 ? 6.544 11.052 16.348 1.00 84.81 166 ASN A N 1
ATOM 1322 C CA . ASN A 1 166 ? 6.656 12.374 16.950 1.00 84.81 166 ASN A CA 1
ATOM 1323 C C . ASN A 1 166 ? 6.346 13.447 15.900 1.00 84.81 166 ASN A C 1
ATOM 1325 O O . ASN A 1 166 ? 6.869 13.413 14.790 1.00 84.81 166 ASN A O 1
ATOM 1329 N N . VAL A 1 167 ? 5.508 14.416 16.250 1.00 84.69 167 VAL A N 1
ATOM 1330 C CA . VAL A 1 167 ? 5.091 15.515 15.373 1.00 84.69 167 VAL A CA 1
ATOM 1331 C C . VAL A 1 167 ? 5.298 16.845 16.079 1.00 84.69 167 VAL A C 1
ATOM 1333 O O . VAL A 1 167 ? 5.268 16.915 17.303 1.00 84.69 167 VAL A O 1
ATOM 1336 N N . VAL A 1 168 ? 5.532 17.910 15.316 1.00 83.69 168 VAL A N 1
ATOM 1337 C CA . VAL A 1 168 ? 5.658 19.261 15.867 1.00 83.69 168 VAL A CA 1
ATOM 1338 C C . VAL A 1 168 ? 4.468 20.077 15.392 1.00 83.69 168 VAL A C 1
ATOM 1340 O O . VAL A 1 168 ? 4.261 20.254 14.195 1.00 83.69 168 VAL A O 1
ATOM 1343 N N . SER A 1 169 ? 3.682 20.571 16.343 1.00 82.25 169 SER A N 1
ATOM 1344 C CA . SER A 1 169 ? 2.510 21.403 16.087 1.00 82.25 169 SER A CA 1
ATOM 1345 C C . SER A 1 169 ? 2.597 22.651 16.955 1.00 82.25 169 SER A C 1
ATOM 1347 O O . SER A 1 169 ? 2.791 22.574 18.166 1.00 82.25 169 SER A O 1
ATOM 1349 N N . GLY A 1 170 ? 2.552 23.833 16.335 1.00 80.31 170 GLY A N 1
ATOM 1350 C CA . GLY A 1 170 ? 2.691 25.103 17.063 1.00 80.31 170 GLY A CA 1
ATOM 1351 C C . GLY A 1 170 ? 4.003 25.252 17.855 1.00 80.31 170 GLY A C 1
ATOM 1352 O O . GLY A 1 170 ? 4.028 25.968 18.851 1.00 80.31 170 GLY A O 1
ATOM 1353 N N . GLY A 1 171 ? 5.081 24.570 17.444 1.00 80.44 171 GLY A N 1
ATOM 1354 C CA . GLY A 1 171 ? 6.370 24.568 18.151 1.00 80.44 171 GLY A CA 1
ATOM 1355 C C . GLY A 1 171 ? 6.440 23.627 19.361 1.00 80.44 171 GLY A C 1
ATOM 1356 O O . GLY A 1 171 ? 7.435 23.647 20.083 1.00 80.44 171 GLY A O 1
ATOM 1357 N N . ILE A 1 172 ? 5.412 22.805 19.585 1.00 84.12 172 ILE A N 1
ATOM 1358 C CA . ILE A 1 172 ? 5.359 21.799 20.650 1.00 84.12 172 ILE A CA 1
ATOM 1359 C C . ILE A 1 172 ? 5.575 20.418 20.033 1.00 84.12 172 ILE A C 1
ATOM 1361 O O . ILE A 1 172 ? 4.974 20.095 19.011 1.00 84.12 172 ILE A O 1
ATOM 1365 N N . LEU A 1 173 ? 6.436 19.612 20.662 1.00 86.75 173 LEU A N 1
ATOM 1366 C CA . LEU A 1 173 ? 6.625 18.207 20.310 1.00 86.75 173 LEU A CA 1
ATOM 1367 C C . LEU A 1 173 ? 5.489 17.372 20.910 1.00 86.75 173 LEU A C 1
ATOM 1369 O O . LEU A 1 173 ? 5.341 17.298 22.129 1.00 86.75 173 LEU A O 1
ATOM 1373 N N . GLU A 1 174 ? 4.716 16.732 20.047 1.00 87.94 174 GLU A N 1
ATOM 1374 C CA . GLU A 1 174 ? 3.631 15.814 20.378 1.00 87.94 174 GLU A CA 1
ATOM 1375 C C . GLU A 1 174 ? 3.919 14.426 19.783 1.00 87.94 174 GLU A C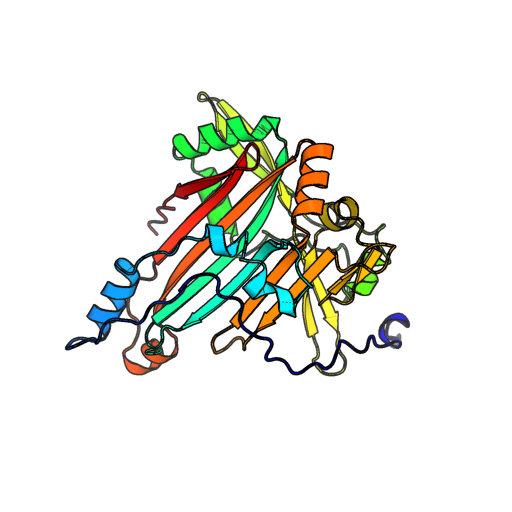 1
ATOM 1377 O O . GLU A 1 174 ? 4.831 14.260 18.974 1.00 87.94 174 GLU A O 1
ATOM 1382 N N . SER A 1 175 ? 3.145 13.415 20.176 1.00 88.06 175 SER A N 1
ATOM 1383 C CA . SER A 1 175 ? 3.231 12.062 19.619 1.00 88.06 175 SER A CA 1
ATOM 1384 C C . SER A 1 175 ? 1.858 11.631 19.117 1.00 88.06 175 SER A C 1
ATOM 1386 O O . SER A 1 175 ? 0.875 11.765 19.845 1.00 88.06 175 SER A O 1
ATOM 1388 N N . ILE A 1 176 ? 1.801 11.133 17.883 1.00 90.81 176 ILE A N 1
ATOM 1389 C CA . ILE A 1 176 ? 0.609 10.546 17.263 1.00 90.81 176 ILE A CA 1
ATOM 1390 C C . ILE A 1 176 ? 0.843 9.058 17.005 1.00 90.81 176 ILE A C 1
ATOM 1392 O O . ILE A 1 176 ? 1.983 8.599 16.904 1.00 90.81 176 ILE A O 1
ATOM 1396 N N . CYS A 1 177 ? -0.235 8.291 16.869 1.00 92.00 177 CYS A N 1
ATOM 1397 C CA . CYS A 1 177 ? -0.157 6.851 16.651 1.00 92.00 177 CYS A CA 1
ATOM 1398 C C . CYS A 1 177 ? -0.624 6.476 15.241 1.00 92.00 177 CYS A C 1
ATOM 1400 O O . CYS A 1 177 ? -1.752 6.773 14.859 1.00 92.00 177 CYS A O 1
ATOM 1402 N N . LEU A 1 178 ? 0.234 5.789 14.484 1.00 92.50 178 LEU A N 1
ATOM 1403 C CA . LEU A 1 178 ? -0.095 5.204 13.189 1.00 92.50 178 LEU A CA 1
ATOM 1404 C C . LEU A 1 178 ? -0.468 3.731 13.380 1.00 92.50 178 LEU A C 1
ATOM 1406 O O . LEU A 1 178 ? 0.407 2.897 13.612 1.00 92.50 178 LEU A O 1
ATOM 1410 N N . CYS A 1 179 ? -1.745 3.376 13.268 1.00 95.50 179 CYS A N 1
ATOM 1411 C CA . CYS A 1 179 ? -2.178 1.979 13.291 1.00 95.50 179 CYS A CA 1
ATOM 1412 C C . CYS A 1 179 ? -1.970 1.339 11.913 1.00 95.50 179 CYS A C 1
ATOM 1414 O O . CYS A 1 179 ? -2.520 1.804 10.913 1.00 95.50 179 CYS A O 1
ATOM 1416 N N . LYS A 1 180 ? -1.219 0.240 11.849 1.00 95.62 180 LYS A N 1
ATOM 1417 C CA . LYS A 1 180 ? -0.925 -0.471 10.601 1.00 95.62 180 LYS A CA 1
ATOM 1418 C C . LYS A 1 180 ? -2.184 -1.156 10.066 1.00 95.62 180 LYS A C 1
ATOM 1420 O O . LYS A 1 180 ? -2.873 -1.877 10.792 1.00 95.62 180 LYS A O 1
ATOM 1425 N N . CYS A 1 181 ? -2.472 -0.977 8.779 1.00 97.00 181 CYS A N 1
ATOM 1426 C CA . CYS A 1 181 ? -3.635 -1.592 8.122 1.00 97.00 181 CYS A CA 1
ATOM 1427 C C . CYS A 1 181 ? -3.332 -2.960 7.496 1.00 97.00 181 CYS A C 1
ATOM 1429 O O . CYS A 1 181 ? -4.228 -3.651 7.018 1.00 97.00 181 CYS A O 1
ATOM 1431 N N . VAL A 1 182 ? -2.070 -3.374 7.504 1.00 96.19 182 VAL A N 1
ATOM 1432 C CA . VAL A 1 182 ? -1.594 -4.549 6.778 1.00 96.19 182 VAL A CA 1
ATOM 1433 C C . VAL A 1 182 ? -0.842 -5.454 7.735 1.00 96.19 182 VAL A C 1
ATOM 1435 O O . VAL A 1 182 ? -0.102 -4.978 8.595 1.00 96.19 182 VAL A O 1
ATOM 1438 N N . CYS A 1 183 ? -1.032 -6.757 7.582 1.00 95.06 183 CYS A N 1
ATOM 1439 C CA . CYS A 1 183 ? -0.304 -7.782 8.300 1.00 95.06 183 CYS A CA 1
ATOM 1440 C C . CYS A 1 183 ? 0.352 -8.747 7.310 1.00 95.06 183 CYS A C 1
ATOM 1442 O O . CYS A 1 183 ? -0.205 -9.024 6.249 1.00 95.06 183 CYS A O 1
ATOM 1444 N N . GLU A 1 184 ? 1.525 -9.258 7.667 1.00 92.81 184 GLU A N 1
ATOM 1445 C CA . GLU A 1 184 ? 2.238 -10.279 6.907 1.00 92.81 184 GLU A CA 1
ATOM 1446 C C . GLU A 1 184 ? 2.309 -11.587 7.687 1.00 92.81 184 GLU A C 1
ATOM 1448 O O . GLU A 1 184 ? 2.548 -11.609 8.900 1.00 92.81 184 GLU A O 1
ATOM 1453 N N . VAL A 1 185 ? 2.143 -12.697 6.969 1.00 92.44 185 VAL A N 1
ATOM 1454 C CA . VAL A 1 185 ? 2.342 -14.046 7.504 1.00 92.44 185 VAL A CA 1
ATOM 1455 C C . VAL A 1 185 ? 3.090 -14.918 6.519 1.00 92.44 185 VAL A C 1
ATOM 1457 O O . VAL A 1 185 ? 3.042 -14.708 5.309 1.00 92.44 185 VAL A O 1
ATOM 1460 N N . THR A 1 186 ? 3.766 -15.931 7.046 1.00 90.75 186 THR A N 1
ATOM 1461 C CA . THR A 1 186 ? 4.442 -16.937 6.229 1.00 90.75 186 THR A CA 1
ATOM 1462 C C . THR A 1 186 ? 3.775 -18.277 6.472 1.00 90.75 186 THR A C 1
ATOM 1464 O O . THR A 1 186 ? 3.673 -18.720 7.615 1.00 90.75 186 THR A O 1
ATOM 1467 N N . ALA A 1 187 ? 3.337 -18.930 5.401 1.00 88.75 187 ALA A N 1
ATOM 1468 C CA . ALA A 1 187 ? 2.789 -20.276 5.451 1.00 88.75 187 ALA A CA 1
ATOM 1469 C C . ALA A 1 187 ? 3.671 -21.235 4.653 1.00 88.75 187 ALA A C 1
ATOM 1471 O O . ALA A 1 187 ? 4.316 -20.847 3.677 1.00 88.75 187 ALA A O 1
ATOM 1472 N N . ARG A 1 188 ? 3.657 -22.511 5.036 1.00 83.19 188 ARG A N 1
ATOM 1473 C CA . ARG A 1 188 ? 4.287 -23.568 4.252 1.00 83.19 188 ARG A CA 1
ATOM 1474 C C . ARG A 1 188 ? 3.266 -24.147 3.276 1.00 83.19 188 ARG A C 1
ATOM 1476 O O . ARG A 1 188 ? 2.244 -24.684 3.688 1.00 83.19 188 ARG A O 1
ATOM 1483 N N . SER A 1 189 ? 3.557 -24.035 1.990 1.00 70.44 189 SER A N 1
ATOM 1484 C CA . SER A 1 189 ? 2.883 -24.714 0.892 1.00 70.44 189 SER A CA 1
ATOM 1485 C C . SER A 1 189 ? 3.673 -25.965 0.507 1.00 70.44 189 SER A C 1
ATOM 1487 O O . SER A 1 189 ? 4.896 -25.936 0.378 1.00 70.44 189 SER A O 1
ATOM 1489 N N . THR A 1 190 ? 2.974 -27.071 0.294 1.00 65.44 190 THR A N 1
ATOM 1490 C CA . THR A 1 190 ? 3.549 -28.328 -0.206 1.00 65.44 190 THR A CA 1
ATOM 1491 C C . THR A 1 190 ? 4.112 -28.187 -1.622 1.00 65.44 190 THR A C 1
ATOM 1493 O O . THR A 1 190 ? 5.173 -28.733 -1.911 1.00 65.44 190 THR A O 1
ATOM 1496 N N . GLU A 1 191 ? 3.457 -27.400 -2.480 1.00 64.25 191 GLU A N 1
ATOM 1497 C CA . GLU A 1 191 ? 3.871 -27.165 -3.872 1.00 64.25 191 GLU A CA 1
ATOM 1498 C C . GLU A 1 191 ? 4.983 -26.116 -4.018 1.00 64.25 191 GLU A C 1
ATOM 1500 O O . GLU A 1 191 ? 5.764 -26.160 -4.970 1.00 64.25 191 GLU A O 1
ATOM 1505 N N . HIS A 1 192 ? 5.052 -25.147 -3.102 1.00 64.56 192 HIS A N 1
ATOM 1506 C CA . HIS A 1 192 ? 5.881 -23.949 -3.279 1.00 64.56 192 HIS A CA 1
ATOM 1507 C C . HIS A 1 192 ? 6.863 -23.670 -2.139 1.00 64.56 192 HIS A C 1
ATOM 1509 O O . HIS A 1 192 ? 7.562 -22.662 -2.183 1.00 64.56 192 HIS A O 1
ATOM 1515 N N . GLY A 1 193 ? 6.948 -24.550 -1.139 1.00 80.94 193 GLY A N 1
ATOM 1516 C CA . GLY A 1 193 ? 7.799 -24.335 0.027 1.00 80.94 193 GLY A CA 1
ATOM 1517 C C . GLY A 1 193 ? 7.236 -23.230 0.917 1.00 80.94 193 GLY A C 1
ATOM 1518 O O . GLY A 1 193 ? 6.100 -23.315 1.367 1.00 80.94 193 GLY A O 1
ATOM 1519 N N . GLU A 1 194 ? 8.017 -22.197 1.205 1.00 84.94 194 GLU A N 1
ATOM 1520 C CA . GLU A 1 194 ? 7.553 -21.050 1.990 1.00 84.94 194 GLU A CA 1
ATOM 1521 C C . GLU A 1 194 ? 6.835 -20.039 1.093 1.00 84.94 194 GLU A C 1
ATOM 1523 O O . GLU A 1 194 ? 7.320 -19.678 0.021 1.00 84.94 194 GLU A O 1
ATOM 1528 N N . ARG A 1 195 ? 5.672 -19.562 1.538 1.00 86.06 195 ARG A N 1
ATOM 1529 C CA . ARG A 1 195 ? 4.943 -18.477 0.884 1.00 86.06 195 ARG A CA 1
ATOM 1530 C C . ARG A 1 195 ? 4.624 -17.385 1.892 1.00 86.06 195 ARG A C 1
ATOM 1532 O O . ARG A 1 195 ? 4.022 -17.653 2.932 1.00 86.06 195 ARG A O 1
ATOM 1539 N N . HIS A 1 196 ? 4.997 -16.162 1.544 1.00 88.44 196 HIS A N 1
ATOM 1540 C CA . HIS A 1 196 ? 4.607 -14.958 2.264 1.00 88.44 196 HIS A CA 1
ATOM 1541 C C . HIS A 1 196 ? 3.256 -14.468 1.744 1.00 88.44 196 HIS A C 1
ATOM 1543 O O . HIS A 1 196 ? 2.979 -14.556 0.547 1.00 88.44 196 HIS A O 1
ATOM 1549 N N . PHE A 1 197 ? 2.413 -13.995 2.652 1.00 91.50 197 PHE A N 1
ATOM 1550 C CA . PHE A 1 197 ? 1.101 -13.449 2.346 1.00 91.50 197 PHE A CA 1
ATOM 1551 C C . PHE A 1 197 ? 0.937 -12.099 3.018 1.00 91.50 197 PHE A C 1
ATOM 1553 O O . PHE A 1 197 ? 1.173 -11.972 4.221 1.00 91.50 197 PHE A O 1
ATOM 1560 N N . THR A 1 198 ? 0.421 -11.155 2.245 1.00 93.06 198 THR A N 1
ATOM 1561 C CA . THR A 1 198 ? -0.027 -9.852 2.719 1.00 93.06 198 THR A CA 1
ATOM 1562 C C . THR A 1 198 ? -1.543 -9.878 2.873 1.00 93.06 198 THR A C 1
ATOM 1564 O O . THR A 1 198 ? -2.262 -10.212 1.930 1.00 93.06 198 THR A O 1
ATOM 1567 N N . LEU A 1 199 ? -2.039 -9.547 4.064 1.00 95.75 199 LEU A N 1
ATOM 1568 C CA . LEU A 1 199 ? -3.461 -9.570 4.408 1.00 95.75 199 LEU A CA 1
ATOM 1569 C C . LEU A 1 199 ? -3.867 -8.314 5.195 1.00 95.75 199 LEU A C 1
ATOM 1571 O O . LEU A 1 199 ? -3.002 -7.649 5.768 1.00 95.75 199 LEU A O 1
ATOM 1575 N N . PRO A 1 200 ? -5.168 -7.977 5.279 1.00 97.81 200 PRO A N 1
ATOM 1576 C CA . PRO A 1 200 ? -5.612 -6.874 6.128 1.00 97.81 200 PRO A CA 1
ATOM 1577 C C . PRO A 1 200 ? -5.229 -7.151 7.585 1.00 97.81 200 PRO A C 1
ATOM 1579 O O . PRO A 1 200 ? -5.358 -8.293 8.034 1.00 97.81 200 PRO A O 1
ATOM 1582 N N . SER A 1 201 ? -4.768 -6.143 8.327 1.00 97.12 201 SER A N 1
ATOM 1583 C CA . SER A 1 201 ? -4.431 -6.268 9.755 1.00 97.12 201 SER A CA 1
ATOM 1584 C C . SER A 1 201 ? -5.668 -6.526 10.615 1.00 97.12 201 SER A C 1
ATOM 1586 O O . SER A 1 201 ? -6.802 -6.386 10.157 1.00 97.12 201 SER A O 1
ATOM 1588 N N . LYS A 1 202 ? -5.485 -6.895 11.885 1.00 96.56 202 LYS A N 1
ATOM 1589 C CA . LYS A 1 202 ? -6.585 -7.262 12.788 1.00 96.56 202 LYS A CA 1
ATOM 1590 C C . LYS A 1 202 ? -7.611 -6.144 12.935 1.00 96.56 202 LYS A C 1
ATOM 1592 O O . LYS A 1 202 ? -8.809 -6.425 12.952 1.00 96.56 202 LYS A O 1
ATOM 1597 N N . ILE A 1 203 ? -7.159 -4.889 13.005 1.00 96.19 203 ILE A N 1
ATOM 1598 C CA . ILE A 1 203 ? -8.056 -3.729 13.068 1.00 96.19 203 ILE A CA 1
ATOM 1599 C C . ILE A 1 203 ? -8.947 -3.649 11.822 1.00 96.19 203 ILE A C 1
ATOM 1601 O O . ILE A 1 203 ? -10.155 -3.475 11.968 1.00 96.19 203 ILE A O 1
ATOM 1605 N N . LEU A 1 204 ? -8.396 -3.875 10.624 1.00 97.06 204 LEU A N 1
ATOM 1606 C CA . LEU A 1 204 ? -9.177 -3.891 9.387 1.00 97.06 204 LEU A CA 1
ATOM 1607 C C . LEU A 1 204 ? -10.044 -5.141 9.244 1.00 97.06 204 LEU A C 1
ATOM 1609 O O . LEU A 1 204 ? -11.197 -5.021 8.848 1.00 97.06 204 LEU A O 1
ATOM 1613 N N . ARG A 1 205 ? -9.548 -6.334 9.595 1.00 97.44 205 ARG A N 1
ATOM 1614 C CA . ARG A 1 205 ? -10.358 -7.565 9.555 1.00 97.44 205 ARG A CA 1
ATOM 1615 C C . ARG A 1 205 ? -11.607 -7.421 10.418 1.00 97.44 205 ARG A C 1
ATOM 1617 O O . ARG A 1 205 ? -12.705 -7.713 9.957 1.00 97.44 205 ARG A O 1
ATOM 1624 N N . ASN A 1 206 ? -11.442 -6.900 11.633 1.00 95.94 206 ASN A N 1
ATOM 1625 C CA . ASN A 1 206 ? -12.559 -6.635 12.533 1.00 95.94 206 ASN A CA 1
ATOM 1626 C C . ASN A 1 206 ? -13.455 -5.499 12.023 1.00 95.94 206 ASN A C 1
ATOM 1628 O O . ASN A 1 206 ? -14.674 -5.616 12.096 1.00 95.94 206 ASN A O 1
ATOM 1632 N N . GLY A 1 207 ? -12.863 -4.418 11.509 1.00 96.00 207 GLY A N 1
ATOM 1633 C CA . GLY A 1 207 ? -13.592 -3.253 11.011 1.00 96.00 207 GLY A CA 1
ATOM 1634 C C . GLY A 1 207 ? -14.455 -3.535 9.783 1.00 96.00 207 GLY A C 1
ATOM 1635 O O . GLY A 1 207 ? -15.592 -3.085 9.720 1.00 96.00 207 GLY A O 1
ATOM 1636 N N . LEU A 1 208 ? -13.940 -4.329 8.843 1.00 96.81 208 LEU A N 1
ATOM 1637 C CA . LEU A 1 208 ? -14.612 -4.681 7.587 1.00 96.81 208 LEU A CA 1
ATOM 1638 C C . LEU A 1 208 ? -15.492 -5.940 7.698 1.00 96.81 208 LEU A C 1
ATOM 1640 O O . LEU A 1 208 ? -16.156 -6.316 6.729 1.00 96.81 208 LEU A O 1
ATOM 1644 N N . GLY A 1 209 ? -15.492 -6.606 8.859 1.00 96.69 209 GLY A N 1
ATOM 1645 C CA . GLY A 1 209 ? -16.268 -7.823 9.100 1.00 96.69 209 GLY A CA 1
ATOM 1646 C C . GLY A 1 209 ? -15.738 -9.053 8.360 1.00 96.69 209 GLY A C 1
ATOM 1647 O O . GLY A 1 209 ? -16.529 -9.891 7.937 1.00 96.69 209 GLY A O 1
ATOM 1648 N N . ILE A 1 210 ? -14.418 -9.163 8.184 1.00 97.88 210 ILE A N 1
ATOM 1649 C CA . ILE A 1 210 ? -13.771 -10.315 7.542 1.00 97.88 210 ILE A CA 1
ATOM 1650 C C . ILE A 1 210 ? -13.859 -11.529 8.469 1.00 97.88 210 ILE A C 1
ATOM 1652 O O . ILE A 1 210 ? -13.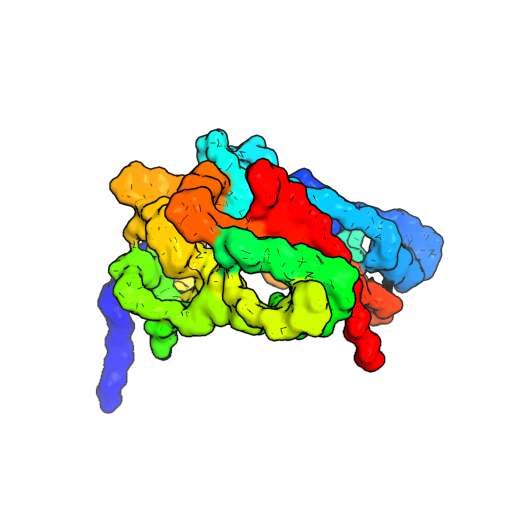286 -11.519 9.559 1.00 97.88 210 ILE A O 1
ATOM 1656 N N . VAL A 1 211 ? -14.523 -12.593 8.015 1.00 97.00 211 VAL A N 1
ATOM 1657 C CA . VAL A 1 211 ? -14.693 -13.843 8.785 1.00 97.00 211 VAL A CA 1
ATOM 1658 C C . VAL A 1 211 ? -14.070 -15.062 8.113 1.00 97.00 211 VAL A C 1
ATOM 1660 O O . VAL A 1 211 ? -13.889 -16.091 8.761 1.00 97.00 211 VAL A O 1
ATOM 1663 N N . SER A 1 212 ? -13.718 -14.971 6.831 1.00 96.69 212 SER A N 1
ATOM 1664 C CA . SER A 1 212 ? -13.000 -16.032 6.127 1.00 96.69 212 SER A CA 1
ATOM 1665 C C . SER A 1 212 ? -12.072 -15.464 5.050 1.00 96.69 212 SER A C 1
ATOM 1667 O O . SER A 1 212 ? -12.189 -14.308 4.643 1.00 96.69 212 SER A O 1
ATOM 1669 N N . GLY A 1 213 ? -11.102 -16.265 4.613 1.00 94.25 213 GLY A N 1
ATOM 1670 C CA . GLY A 1 213 ? -10.188 -15.900 3.537 1.00 94.25 213 GLY A CA 1
ATOM 1671 C C . GLY A 1 213 ? -9.097 -16.940 3.318 1.00 94.25 213 GLY A C 1
ATOM 1672 O O . GLY A 1 213 ? -8.884 -17.826 4.150 1.00 94.25 213 GLY A O 1
ATOM 1673 N N . ASP A 1 214 ? -8.423 -16.852 2.176 1.00 89.62 214 ASP A N 1
ATOM 1674 C CA . ASP A 1 214 ? -7.426 -17.837 1.733 1.00 89.62 214 ASP A CA 1
ATOM 1675 C C . ASP A 1 214 ? -6.057 -17.232 1.374 1.00 89.62 214 ASP A C 1
ATOM 1677 O O . ASP A 1 214 ? -5.161 -17.945 0.923 1.00 89.62 214 ASP A O 1
ATOM 1681 N N . GLY A 1 215 ? -5.881 -15.926 1.596 1.00 90.06 215 GLY A N 1
ATOM 1682 C CA . GLY A 1 215 ? -4.680 -15.184 1.203 1.00 90.06 215 GLY A CA 1
ATOM 1683 C C . GLY A 1 215 ? -4.780 -14.513 -0.165 1.00 90.06 215 GLY A C 1
ATOM 1684 O O . GLY A 1 215 ? -3.926 -13.706 -0.500 1.00 90.06 215 GLY A O 1
ATOM 1685 N N . THR A 1 216 ? -5.811 -14.831 -0.949 1.00 91.25 216 THR A N 1
ATOM 1686 C CA . THR A 1 216 ? -6.137 -14.156 -2.212 1.00 91.25 216 THR A CA 1
ATOM 1687 C C . THR A 1 216 ? -7.444 -13.387 -2.087 1.00 91.25 216 THR A C 1
ATOM 1689 O O . THR A 1 216 ? -7.526 -12.246 -2.520 1.00 91.25 216 THR A O 1
ATOM 1692 N N . GLN A 1 217 ? -8.471 -13.990 -1.497 1.00 95.06 217 GLN A N 1
ATOM 1693 C CA . GLN A 1 217 ? -9.774 -13.371 -1.280 1.00 95.06 217 GLN A CA 1
ATOM 1694 C C . GLN A 1 217 ? -10.156 -13.451 0.193 1.00 95.06 217 GLN A C 1
ATOM 1696 O O . GLN A 1 217 ? -9.791 -14.397 0.898 1.00 95.06 217 GLN A O 1
ATOM 1701 N N . TYR A 1 218 ? -10.900 -12.447 0.644 1.00 97.00 218 TYR A N 1
ATOM 1702 C CA . TYR A 1 218 ? -11.392 -12.327 2.010 1.00 97.00 218 TYR A CA 1
ATOM 1703 C C . TYR A 1 218 ? -12.877 -12.005 1.978 1.00 97.00 218 TYR A C 1
ATOM 1705 O O . TYR A 1 218 ? -13.296 -11.149 1.196 1.00 97.00 218 TYR A O 1
ATOM 1713 N N . PHE A 1 219 ? -13.651 -12.667 2.831 1.00 96.88 219 PHE A N 1
ATOM 1714 C CA . PHE A 1 219 ? -15.107 -12.646 2.780 1.00 96.88 219 PHE A CA 1
ATOM 1715 C C . PHE A 1 219 ? -15.725 -12.222 4.110 1.00 96.88 219 PHE A C 1
ATOM 1717 O O . PHE A 1 219 ? -15.177 -12.495 5.186 1.00 96.88 219 PHE A O 1
ATOM 1724 N N . ASP A 1 220 ? -16.880 -11.563 4.021 1.00 96.69 220 ASP A N 1
ATOM 1725 C CA . ASP A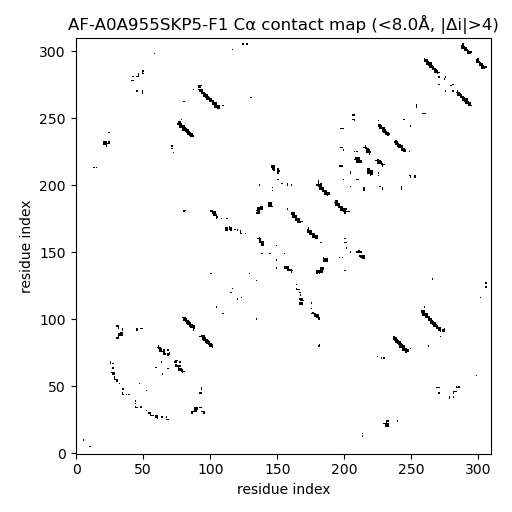 1 220 ? -17.753 -11.315 5.166 1.00 96.69 220 ASP A CA 1
ATOM 1726 C C . ASP A 1 220 ? -18.663 -12.513 5.483 1.00 96.69 220 ASP A C 1
ATOM 1728 O O . ASP A 1 220 ? -18.601 -13.562 4.843 1.00 96.69 220 ASP A O 1
ATOM 1732 N N . SER A 1 221 ? -19.505 -12.377 6.512 1.00 96.44 221 SER A N 1
ATOM 1733 C CA . SER A 1 221 ? -20.438 -13.430 6.948 1.00 96.44 221 SER A CA 1
ATOM 1734 C C . SER A 1 221 ? -21.541 -13.774 5.944 1.00 96.44 221 SER A C 1
ATOM 1736 O O . SER A 1 221 ? -22.293 -14.719 6.166 1.00 96.44 221 SER A O 1
ATOM 1738 N N . GLN A 1 222 ? -21.662 -12.997 4.872 1.00 96.06 222 GLN A N 1
ATOM 1739 C CA . GLN A 1 222 ? -22.624 -13.167 3.793 1.00 96.06 222 GLN A CA 1
ATOM 1740 C C . GLN A 1 222 ? -21.932 -13.674 2.515 1.00 96.06 222 GLN A C 1
ATOM 1742 O O . GLN A 1 222 ? -22.526 -13.605 1.441 1.00 96.06 222 GLN A O 1
ATOM 1747 N N . ASP A 1 223 ? -20.690 -14.161 2.628 1.00 94.19 223 ASP A N 1
ATOM 1748 C CA . ASP A 1 223 ? -19.840 -14.626 1.528 1.00 94.19 223 ASP A CA 1
ATOM 1749 C C . ASP A 1 223 ? -19.550 -13.553 0.459 1.00 94.19 223 ASP A C 1
ATOM 1751 O O . ASP A 1 223 ? -19.170 -13.862 -0.673 1.00 94.19 223 ASP A O 1
ATOM 1755 N N . ASN A 1 224 ? -19.664 -12.263 0.798 1.00 94.38 224 ASN A N 1
ATOM 1756 C CA . ASN A 1 224 ? -19.232 -11.198 -0.101 1.00 94.38 224 ASN A CA 1
ATOM 1757 C C . ASN A 1 224 ? -17.727 -10.976 0.020 1.00 94.38 224 ASN A C 1
ATOM 1759 O O . ASN A 1 224 ? -17.207 -10.840 1.125 1.00 94.38 224 ASN A O 1
ATOM 1763 N N . ILE A 1 225 ? -17.041 -10.820 -1.116 1.00 94.75 225 ILE A N 1
ATOM 1764 C CA . ILE A 1 225 ? -15.633 -10.401 -1.133 1.00 94.75 225 ILE A CA 1
ATOM 1765 C C . ILE A 1 225 ? -15.524 -8.986 -0.556 1.00 94.75 225 ILE A C 1
ATOM 1767 O O . ILE A 1 225 ? -16.168 -8.067 -1.048 1.00 94.75 225 ILE A O 1
ATOM 1771 N N . VAL A 1 226 ? -14.698 -8.804 0.466 1.00 96.44 226 VAL A N 1
ATOM 1772 C CA . VAL A 1 226 ? -14.468 -7.515 1.146 1.00 96.44 226 VAL A CA 1
ATOM 1773 C C . VAL A 1 226 ? -13.026 -7.042 1.049 1.00 96.44 226 VAL A C 1
ATOM 1775 O O . VAL A 1 226 ? -12.754 -5.858 1.224 1.00 96.44 226 VAL A O 1
ATOM 1778 N N . ALA A 1 227 ? -12.104 -7.953 0.747 1.00 97.44 227 ALA A N 1
ATOM 1779 C CA . ALA A 1 227 ? -10.741 -7.625 0.375 1.00 97.44 227 ALA A CA 1
ATOM 1780 C C . ALA A 1 227 ? -10.213 -8.647 -0.635 1.00 97.44 227 ALA A C 1
ATOM 1782 O O . ALA A 1 227 ? -10.664 -9.797 -0.673 1.00 97.44 227 ALA A O 1
ATOM 1783 N N . ILE A 1 228 ? -9.251 -8.229 -1.450 1.00 95.94 228 ILE A N 1
ATOM 1784 C CA . ILE A 1 228 ? -8.638 -9.067 -2.478 1.00 95.94 228 ILE A CA 1
ATOM 1785 C C . ILE A 1 228 ? -7.163 -8.717 -2.639 1.00 95.94 228 ILE A C 1
ATOM 1787 O O . ILE A 1 228 ? -6.804 -7.549 -2.775 1.00 95.94 228 ILE A O 1
ATOM 1791 N N . ASN A 1 229 ? -6.317 -9.742 -2.635 1.00 94.38 229 ASN A N 1
ATOM 1792 C CA . ASN A 1 229 ? -4.928 -9.642 -3.041 1.00 94.38 229 ASN A CA 1
ATOM 1793 C C . ASN A 1 229 ? -4.804 -9.995 -4.540 1.00 94.38 229 ASN A C 1
ATOM 1795 O O . ASN A 1 229 ? -5.184 -11.086 -4.991 1.00 94.38 229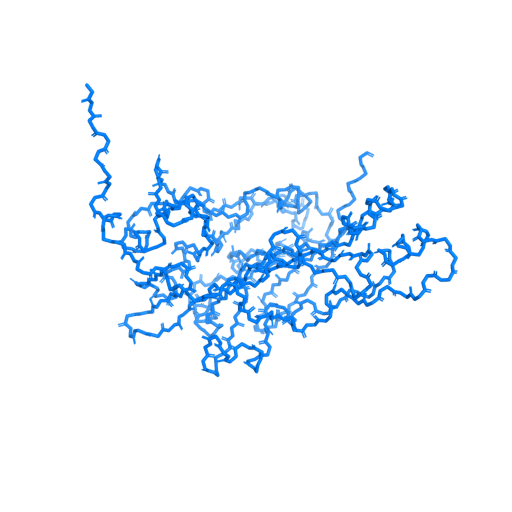 ASN A O 1
ATOM 1799 N N . ALA A 1 230 ? -4.304 -9.039 -5.321 1.00 91.94 230 ALA A N 1
ATOM 1800 C CA . ALA A 1 230 ? -4.098 -9.120 -6.757 1.00 91.94 230 ALA A CA 1
ATOM 1801 C C . ALA A 1 230 ? -2.599 -9.098 -7.102 1.00 91.94 230 ALA A C 1
ATOM 1803 O O . ALA A 1 230 ? -2.008 -8.041 -7.339 1.00 91.94 230 ALA A O 1
ATOM 1804 N N . GLU A 1 231 ? -2.019 -10.294 -7.198 1.00 90.94 231 GLU A N 1
ATOM 1805 C CA . GLU A 1 231 ? -0.643 -10.514 -7.650 1.00 90.94 231 GLU A CA 1
ATOM 1806 C C . GLU A 1 231 ? -0.562 -10.657 -9.186 1.00 90.94 231 GLU A C 1
ATOM 1808 O O . GLU A 1 231 ? -1.305 -11.445 -9.780 1.00 90.94 231 GLU A O 1
ATOM 1813 N N . ALA A 1 232 ? 0.377 -9.965 -9.837 1.00 90.25 232 ALA A N 1
ATOM 1814 C CA . ALA A 1 232 ? 0.687 -10.120 -11.261 1.00 90.25 232 ALA A CA 1
ATOM 1815 C C . ALA A 1 232 ? 2.203 -10.127 -11.517 1.00 90.25 232 ALA A C 1
ATOM 1817 O O . ALA A 1 232 ? 2.981 -9.510 -10.793 1.00 90.25 232 ALA A O 1
ATOM 1818 N N . GLY A 1 233 ? 2.635 -10.807 -12.583 1.00 85.69 233 GLY A N 1
ATOM 1819 C CA . GLY A 1 233 ? 4.040 -10.826 -12.999 1.00 85.69 233 GLY A CA 1
ATOM 1820 C C . GLY A 1 233 ? 4.946 -11.773 -12.196 1.00 85.69 233 GLY A C 1
ATOM 1821 O O . GLY A 1 233 ? 4.510 -12.821 -11.726 1.00 85.69 233 GLY A O 1
ATOM 1822 N N . SER A 1 234 ? 6.243 -11.455 -12.119 1.00 74.31 234 SER A N 1
ATOM 1823 C CA . SER A 1 234 ? 7.264 -12.289 -11.457 1.00 74.31 234 SER A CA 1
ATOM 1824 C C . SER A 1 234 ? 8.424 -11.443 -10.925 1.00 74.31 234 SER A C 1
ATOM 1826 O O . SER A 1 234 ? 8.854 -10.532 -11.626 1.00 74.31 234 SER A O 1
ATOM 1828 N N . GLY A 1 235 ? 9.000 -11.791 -9.768 1.00 62.03 235 GLY A N 1
ATOM 1829 C CA . GLY A 1 235 ? 9.966 -10.947 -9.035 1.00 62.03 235 GLY A CA 1
ATOM 1830 C C . GLY A 1 235 ? 11.267 -10.541 -9.755 1.00 62.03 235 GLY A C 1
ATOM 1831 O O . GLY A 1 235 ? 11.949 -9.634 -9.297 1.00 62.03 235 GLY A O 1
ATOM 1832 N N . PHE A 1 236 ? 11.615 -11.156 -10.894 1.00 57.81 236 PHE A N 1
ATOM 1833 C CA . PHE A 1 236 ? 12.776 -10.761 -11.719 1.00 57.81 236 PHE A CA 1
ATOM 1834 C C . PHE A 1 236 ? 12.409 -9.917 -12.953 1.00 57.81 236 PHE A C 1
ATOM 1836 O O . PHE A 1 236 ? 13.282 -9.514 -13.724 1.00 57.81 236 PHE A O 1
ATOM 1843 N N . LYS A 1 237 ? 11.117 -9.666 -13.172 1.00 77.19 237 LYS A N 1
ATOM 1844 C CA . LYS A 1 237 ? 10.567 -8.873 -14.278 1.00 77.19 237 LYS A CA 1
ATOM 1845 C C . LYS A 1 237 ? 9.617 -7.831 -13.697 1.00 77.19 237 LYS A C 1
ATOM 1847 O O . LYS A 1 237 ? 9.839 -7.353 -12.588 1.00 77.19 237 LYS A O 1
ATOM 1852 N N . ASP A 1 238 ? 8.595 -7.473 -14.456 1.00 87.62 238 ASP A N 1
ATOM 1853 C CA . ASP A 1 238 ? 7.505 -6.687 -13.923 1.00 87.62 238 ASP A CA 1
ATOM 1854 C C . ASP A 1 238 ? 6.738 -7.525 -12.906 1.00 87.62 238 ASP A C 1
ATOM 1856 O O . ASP A 1 238 ? 6.499 -8.721 -13.124 1.00 87.62 238 ASP A O 1
ATOM 1860 N N . SER A 1 239 ? 6.392 -6.909 -11.786 1.00 91.44 239 SER A N 1
ATOM 1861 C CA . SER A 1 239 ? 5.675 -7.550 -10.692 1.00 91.44 239 SER A CA 1
ATOM 1862 C C . SER A 1 239 ? 4.743 -6.565 -10.011 1.00 91.44 239 SER A C 1
ATOM 1864 O O . SER A 1 239 ? 5.034 -5.373 -9.941 1.00 91.44 239 SER A O 1
ATOM 1866 N N . GLN A 1 240 ? 3.648 -7.085 -9.483 1.00 93.00 240 GLN A N 1
ATOM 1867 C CA . GLN A 1 240 ? 2.640 -6.344 -8.747 1.00 93.00 240 GLN A CA 1
ATOM 1868 C C . GLN A 1 240 ? 2.118 -7.240 -7.620 1.00 93.00 240 GLN A C 1
ATOM 1870 O O . GLN A 1 240 ? 1.770 -8.388 -7.888 1.00 93.00 240 GLN A O 1
ATOM 1875 N N . ASP A 1 241 ? 2.044 -6.713 -6.404 1.00 93.62 241 ASP A N 1
ATOM 1876 C CA . ASP A 1 241 ? 1.315 -7.269 -5.258 1.00 93.62 241 ASP A CA 1
ATOM 1877 C C . ASP A 1 241 ? 0.452 -6.142 -4.694 1.00 93.62 241 ASP A C 1
ATOM 1879 O O . ASP A 1 241 ? 0.976 -5.156 -4.178 1.00 93.62 241 ASP A O 1
ATOM 1883 N N . ASN A 1 242 ? -0.864 -6.251 -4.871 1.00 95.50 242 ASN A N 1
ATOM 1884 C CA . ASN A 1 242 ? -1.814 -5.216 -4.486 1.00 95.50 242 ASN A CA 1
ATOM 1885 C C . ASN A 1 242 ? -2.882 -5.801 -3.571 1.00 95.50 242 ASN A C 1
ATOM 1887 O O . ASN A 1 242 ? -3.640 -6.675 -3.993 1.00 95.50 242 ASN A O 1
ATOM 1891 N N . LEU A 1 243 ? -3.019 -5.253 -2.366 1.00 97.31 243 LEU A N 1
ATOM 1892 C CA . LEU A 1 243 ? -4.113 -5.589 -1.463 1.00 97.31 243 LEU A CA 1
ATOM 1893 C C . LEU A 1 243 ? -5.162 -4.481 -1.492 1.00 97.31 243 LEU A C 1
ATOM 1895 O O . LEU A 1 243 ? -4.915 -3.355 -1.053 1.00 97.31 243 LEU A O 1
ATOM 1899 N N . TYR A 1 244 ? -6.343 -4.828 -1.986 1.00 97.56 244 TYR A N 1
ATOM 1900 C CA . TYR A 1 244 ? -7.503 -3.952 -2.037 1.00 97.56 244 TYR A CA 1
ATOM 1901 C C . TYR A 1 244 ? -8.521 -4.323 -0.966 1.00 97.56 244 TYR A C 1
ATOM 1903 O O . TYR A 1 244 ? -8.679 -5.499 -0.632 1.00 97.56 244 TYR A O 1
ATOM 1911 N N . VAL A 1 245 ? -9.272 -3.330 -0.502 1.00 97.69 245 VAL A N 1
ATOM 1912 C CA . VAL A 1 245 ? -10.472 -3.498 0.325 1.00 97.69 245 VAL A CA 1
ATOM 1913 C C . VAL A 1 245 ? -11.669 -2.821 -0.329 1.00 97.69 245 VAL A C 1
ATOM 1915 O O . VAL A 1 245 ? -11.509 -1.936 -1.170 1.00 97.69 245 VAL A O 1
ATOM 1918 N N . ASP A 1 246 ? -12.870 -3.230 0.064 1.00 96.19 246 ASP A N 1
ATOM 1919 C CA . ASP A 1 246 ? -14.101 -2.524 -0.280 1.00 96.19 246 ASP A CA 1
ATOM 1920 C C . ASP A 1 246 ? -14.044 -1.082 0.255 1.00 96.19 246 ASP A C 1
ATOM 1922 O O . ASP A 1 246 ? -13.925 -0.855 1.463 1.00 96.19 246 ASP A O 1
ATOM 1926 N N . HIS A 1 247 ? -14.083 -0.109 -0.658 1.00 95.25 247 HIS A N 1
ATOM 1927 C CA . HIS A 1 247 ? -13.912 1.299 -0.314 1.00 95.25 247 HIS A CA 1
ATOM 1928 C C . HIS A 1 247 ? -15.071 1.820 0.538 1.00 95.25 247 HIS A C 1
ATOM 1930 O O . HIS A 1 247 ? -14.842 2.542 1.503 1.00 95.25 247 HIS A O 1
ATOM 1936 N N . GLN A 1 248 ? -16.307 1.419 0.236 1.00 93.81 248 GLN A N 1
ATOM 1937 C CA . GLN A 1 248 ? -17.465 1.885 0.989 1.00 93.81 248 GLN A CA 1
ATOM 1938 C C . GLN A 1 248 ? -17.407 1.377 2.434 1.00 93.81 248 GLN A C 1
ATOM 1940 O O . GLN A 1 248 ? -17.572 2.160 3.367 1.00 93.81 248 GLN A O 1
ATOM 1945 N N . LYS A 1 249 ? -17.091 0.092 2.632 1.00 95.50 249 LYS A N 1
ATOM 1946 C CA . LYS A 1 249 ? -16.916 -0.466 3.982 1.00 95.50 249 LYS A CA 1
ATOM 1947 C C . LYS A 1 249 ? -15.761 0.189 4.737 1.00 95.50 249 LYS A C 1
ATOM 1949 O O . LYS A 1 249 ? -15.843 0.343 5.955 1.00 95.50 249 LYS A O 1
ATOM 1954 N N . LEU A 1 250 ? -14.692 0.571 4.033 1.00 95.88 250 LEU A N 1
ATOM 1955 C CA . LEU A 1 250 ? -13.590 1.311 4.636 1.00 95.88 250 LEU A CA 1
ATOM 1956 C C . LEU A 1 250 ? -14.066 2.662 5.185 1.00 95.88 250 LEU A C 1
ATOM 1958 O O . LEU A 1 250 ? -13.799 2.939 6.351 1.00 95.88 250 LEU A O 1
ATOM 1962 N N . LEU A 1 251 ? -14.805 3.442 4.387 1.00 94.50 251 LEU A N 1
ATOM 1963 C CA . LEU A 1 251 ? -15.351 4.742 4.799 1.00 94.50 251 LEU A CA 1
ATOM 1964 C C . LEU A 1 251 ? -16.336 4.619 5.967 1.00 94.50 251 LEU A C 1
ATOM 1966 O O . LEU A 1 251 ? -16.274 5.375 6.935 1.00 94.50 251 LEU A O 1
ATOM 1970 N N . GLU A 1 252 ? -17.235 3.635 5.907 1.00 94.81 252 GLU A N 1
ATOM 1971 C CA . GLU A 1 252 ? -18.180 3.354 6.991 1.00 94.81 252 GLU A CA 1
ATOM 1972 C C . GLU A 1 252 ? -17.443 3.043 8.302 1.00 94.81 252 GLU A C 1
ATOM 1974 O O . GLU A 1 252 ? -17.800 3.566 9.361 1.00 94.81 252 GLU A O 1
ATOM 1979 N N . PHE A 1 253 ? -16.381 2.234 8.236 1.00 95.62 253 PHE A N 1
ATOM 1980 C CA . PHE A 1 253 ? -15.554 1.907 9.393 1.00 95.62 253 PHE A CA 1
ATOM 1981 C C . PHE A 1 253 ? -14.799 3.124 9.940 1.00 95.62 253 PHE A C 1
ATOM 1983 O O . PHE A 1 253 ? -14.818 3.349 11.153 1.00 95.62 253 PHE A O 1
ATOM 1990 N N . THR A 1 254 ? -14.142 3.904 9.078 1.00 94.44 254 THR A N 1
ATOM 1991 C CA . THR A 1 254 ? -13.353 5.075 9.491 1.00 94.44 254 THR A CA 1
ATOM 1992 C C . THR A 1 254 ? -14.227 6.130 10.151 1.00 94.44 254 THR A C 1
ATOM 1994 O O . THR A 1 254 ? -13.905 6.583 11.250 1.00 94.44 254 THR A O 1
ATOM 1997 N N . ASN A 1 255 ? -15.392 6.412 9.565 1.00 93.38 255 ASN A N 1
ATOM 1998 C CA . ASN A 1 255 ? -16.357 7.367 10.104 1.00 93.38 255 ASN A CA 1
ATOM 1999 C C . ASN A 1 255 ? -16.937 6.886 11.440 1.00 93.38 255 ASN A C 1
ATOM 2001 O O . ASN A 1 255 ? -17.040 7.653 12.391 1.00 93.38 255 ASN A O 1
ATOM 2005 N N . ALA A 1 256 ? -17.262 5.594 11.564 1.00 95.44 256 ALA A N 1
ATOM 2006 C CA . ALA A 1 256 ? -17.782 5.036 12.813 1.00 95.44 256 ALA A CA 1
ATOM 2007 C C . ALA A 1 256 ? -16.744 4.979 13.951 1.00 95.44 256 ALA A C 1
ATOM 2009 O O . ALA A 1 256 ? -17.116 4.788 15.114 1.00 95.44 256 ALA A O 1
ATOM 2010 N N . LYS A 1 257 ? -15.447 5.074 13.634 1.00 95.00 257 LYS A N 1
ATOM 2011 C CA . LYS A 1 257 ? -14.345 4.977 14.601 1.00 95.00 257 LYS A CA 1
ATOM 2012 C C . LYS A 1 257 ? -13.572 6.276 14.803 1.00 95.00 257 LYS A C 1
ATOM 2014 O O . LYS A 1 257 ? -12.630 6.240 15.586 1.00 95.00 257 LYS A O 1
ATOM 2019 N N . ASN A 1 258 ? -13.973 7.376 14.161 1.00 94.25 258 ASN A N 1
ATOM 2020 C CA . ASN A 1 258 ? -13.237 8.646 14.147 1.00 94.25 258 ASN A CA 1
ATOM 2021 C C . ASN A 1 258 ? -11.764 8.446 13.758 1.00 94.25 258 ASN A C 1
ATOM 2023 O O . ASN A 1 258 ? -10.851 8.935 14.422 1.00 94.25 258 ASN A O 1
ATOM 2027 N N . LYS A 1 259 ? -11.541 7.651 12.707 1.00 94.75 259 LYS A N 1
ATOM 2028 C CA . LYS A 1 259 ? -10.209 7.348 12.184 1.00 94.75 259 LYS A CA 1
ATOM 2029 C C . LYS A 1 259 ? -10.030 7.972 10.822 1.00 94.75 259 LYS A C 1
ATOM 2031 O O . LYS A 1 259 ? -10.920 7.874 9.989 1.00 94.75 259 LYS A O 1
ATOM 2036 N N . VAL A 1 260 ? -8.845 8.504 10.567 1.00 95.62 260 VAL A N 1
ATOM 2037 C CA . VAL A 1 260 ? -8.477 9.032 9.256 1.00 95.62 260 VAL A CA 1
ATOM 2038 C C . VAL A 1 260 ? -7.536 8.046 8.571 1.00 95.62 260 VAL A C 1
ATOM 2040 O O . VAL A 1 260 ? -6.489 7.708 9.138 1.00 95.62 260 VAL A O 1
ATOM 2043 N N . PRO A 1 261 ? -7.880 7.549 7.370 1.00 96.00 261 PRO A N 1
ATOM 2044 C CA . PRO A 1 261 ? -6.965 6.750 6.579 1.00 96.00 261 PRO A CA 1
ATOM 2045 C C . PRO A 1 261 ? -5.893 7.651 5.956 1.00 96.00 261 PRO A C 1
ATOM 2047 O O . PRO A 1 261 ? -6.190 8.686 5.351 1.00 96.00 261 PRO A O 1
ATOM 2050 N N . ILE A 1 262 ? -4.638 7.234 6.096 1.00 94.75 262 ILE A N 1
ATOM 2051 C CA . ILE A 1 262 ? -3.485 7.876 5.470 1.00 94.75 262 ILE A CA 1
ATOM 2052 C C . ILE A 1 262 ? -2.687 6.846 4.674 1.00 94.75 262 ILE A C 1
ATOM 2054 O O . ILE A 1 262 ? -2.597 5.686 5.070 1.00 94.75 262 ILE A O 1
ATOM 2058 N N . TRP A 1 263 ? -2.068 7.266 3.577 1.00 94.62 263 TRP A N 1
ATOM 2059 C CA . TRP A 1 263 ? -1.208 6.429 2.747 1.00 94.62 263 TRP A CA 1
ATOM 2060 C C . TRP A 1 263 ? 0.179 7.035 2.663 1.00 94.62 263 TRP A C 1
ATOM 2062 O O . TRP A 1 263 ? 0.338 8.158 2.186 1.00 94.62 263 TRP A O 1
ATOM 2072 N N . LEU A 1 264 ? 1.178 6.262 3.073 1.00 92.19 264 LEU A N 1
ATOM 2073 C CA . LEU A 1 264 ? 2.573 6.555 2.793 1.00 92.19 264 LEU A CA 1
ATOM 2074 C C . LEU A 1 264 ? 2.946 5.892 1.472 1.00 92.19 264 LEU A C 1
ATOM 2076 O O . LEU A 1 264 ? 2.790 4.679 1.315 1.00 92.19 264 LEU A O 1
ATOM 2080 N N . VAL A 1 265 ? 3.429 6.694 0.531 1.00 92.06 265 VAL A N 1
ATOM 2081 C CA . VAL A 1 265 ? 3.776 6.255 -0.815 1.00 92.06 265 VAL A CA 1
ATOM 2082 C C . VAL A 1 265 ? 5.219 6.624 -1.109 1.00 92.06 265 VAL A C 1
ATOM 2084 O O . VAL A 1 265 ? 5.591 7.793 -1.019 1.00 92.06 265 VAL A O 1
ATOM 2087 N N . ARG A 1 266 ? 6.013 5.630 -1.500 1.00 91.12 266 ARG A N 1
ATOM 2088 C CA . ARG A 1 266 ? 7.346 5.806 -2.073 1.00 91.12 266 ARG A CA 1
ATOM 2089 C C . ARG A 1 266 ? 7.290 5.443 -3.548 1.00 91.12 266 ARG A C 1
ATOM 2091 O O . ARG A 1 266 ? 6.816 4.365 -3.902 1.00 91.12 266 ARG A O 1
ATOM 2098 N N . PHE A 1 267 ? 7.785 6.331 -4.395 1.00 92.38 267 PHE A N 1
ATOM 2099 C CA . PHE A 1 267 ? 7.850 6.135 -5.832 1.00 92.38 267 PHE A CA 1
ATOM 2100 C C . PHE A 1 267 ? 9.266 6.387 -6.334 1.00 92.38 267 PHE A C 1
ATOM 2102 O O . PHE A 1 267 ? 9.727 7.533 -6.380 1.00 92.38 267 PHE A O 1
ATOM 2109 N N . ASP A 1 268 ? 9.937 5.309 -6.725 1.00 91.31 268 ASP A N 1
ATOM 2110 C CA . ASP A 1 268 ? 11.311 5.365 -7.191 1.00 91.31 268 ASP A CA 1
ATOM 2111 C C . ASP A 1 268 ? 11.410 5.247 -8.698 1.00 91.31 268 ASP A C 1
ATOM 2113 O O . ASP A 1 268 ? 10.644 4.537 -9.356 1.00 91.31 268 ASP A O 1
ATOM 2117 N N . ARG A 1 269 ? 12.462 5.864 -9.220 1.00 91.75 269 ARG A N 1
ATOM 2118 C CA . ARG A 1 269 ? 12.969 5.608 -10.556 1.00 91.75 269 ARG A CA 1
ATOM 2119 C C . ARG A 1 269 ? 14.423 5.228 -10.511 1.00 91.75 269 ARG A C 1
ATOM 2121 O O . ARG A 1 269 ? 15.243 5.890 -9.877 1.00 91.75 269 ARG A O 1
ATOM 2128 N N . GLN A 1 270 ? 14.732 4.185 -11.263 1.00 90.62 270 GLN A N 1
ATOM 2129 C CA . GLN A 1 270 ? 16.077 3.661 -11.343 1.00 90.62 270 GLN A CA 1
ATOM 2130 C C . GLN A 1 270 ? 16.362 3.032 -12.701 1.00 90.62 270 GLN A C 1
ATOM 2132 O O . GLN A 1 270 ? 15.472 2.705 -13.493 1.00 90.62 270 GLN A O 1
ATOM 2137 N N . GLN A 1 271 ? 17.647 2.809 -12.936 1.00 89.75 271 GLN A N 1
ATOM 2138 C CA . GLN A 1 271 ? 18.117 1.950 -14.005 1.00 89.75 271 GLN A CA 1
ATOM 2139 C C . GLN A 1 271 ? 17.584 0.518 -13.815 1.00 89.75 271 GLN A C 1
ATOM 2141 O O . GLN A 1 271 ? 17.573 -0.025 -12.711 1.00 89.75 271 GLN A O 1
ATOM 2146 N N . SER A 1 272 ? 17.174 -0.133 -14.904 1.00 86.94 272 SER A N 1
ATOM 2147 C CA . SER A 1 272 ? 16.789 -1.547 -14.862 1.00 86.94 272 SER A CA 1
ATOM 2148 C C . SER A 1 272 ? 18.008 -2.465 -14.689 1.00 86.94 272 SER A C 1
ATOM 2150 O O . SER A 1 272 ? 19.119 -2.157 -15.128 1.00 86.94 272 SER A O 1
ATOM 2152 N N . THR A 1 273 ? 17.797 -3.674 -14.163 1.00 82.81 273 THR A N 1
ATOM 2153 C CA . THR A 1 273 ? 18.849 -4.707 -14.081 1.00 82.81 273 THR A CA 1
ATOM 2154 C C . THR A 1 273 ? 19.422 -5.067 -15.459 1.00 82.81 273 THR A C 1
ATOM 2156 O O . THR A 1 273 ? 20.615 -5.344 -15.593 1.00 82.81 273 THR A O 1
ATOM 2159 N N . LYS A 1 274 ? 18.589 -5.023 -16.510 1.00 83.12 274 LYS A N 1
ATOM 2160 C CA . LYS A 1 274 ? 19.009 -5.268 -17.896 1.00 83.12 274 LYS A CA 1
ATOM 2161 C C . LYS A 1 274 ? 19.992 -4.195 -18.366 1.00 83.12 274 LYS A C 1
ATOM 2163 O O . LYS A 1 274 ? 21.076 -4.537 -18.842 1.00 83.12 274 LYS A O 1
ATOM 2168 N N . ALA A 1 275 ? 19.658 -2.917 -18.192 1.00 83.94 275 ALA A N 1
ATOM 2169 C CA . ALA A 1 275 ? 20.567 -1.828 -18.537 1.00 83.94 275 ALA A CA 1
ATOM 2170 C C . ALA A 1 275 ? 21.849 -1.873 -17.701 1.00 83.94 275 ALA A C 1
ATOM 2172 O O . ALA A 1 275 ? 22.933 -1.747 -18.268 1.00 83.94 275 ALA A O 1
ATOM 2173 N N . PHE A 1 276 ? 21.744 -2.149 -16.398 1.00 85.38 276 PHE A N 1
ATOM 2174 C CA . PHE A 1 276 ? 22.906 -2.299 -15.520 1.00 85.38 276 PHE A CA 1
ATOM 2175 C C . PHE A 1 276 ? 23.900 -3.336 -16.063 1.00 85.38 276 PHE A C 1
ATOM 2177 O O . PHE A 1 276 ? 25.095 -3.063 -16.157 1.00 85.38 276 PHE A O 1
ATOM 2184 N N . SER A 1 277 ? 23.403 -4.498 -16.502 1.00 84.00 277 SER A N 1
ATOM 2185 C CA . SER A 1 277 ? 24.247 -5.555 -17.080 1.00 84.00 277 SER A CA 1
ATOM 2186 C C . SER A 1 277 ? 24.915 -5.175 -18.409 1.00 84.00 277 SER A C 1
ATOM 2188 O O . SER A 1 277 ? 25.923 -5.774 -18.772 1.00 84.00 277 SER A O 1
ATOM 2190 N N . THR A 1 278 ? 24.370 -4.189 -19.131 1.00 83.50 278 THR A N 1
ATOM 2191 C CA . THR A 1 278 ? 24.835 -3.809 -20.475 1.00 83.50 278 THR A CA 1
ATOM 2192 C C . THR A 1 278 ? 25.804 -2.631 -20.444 1.00 83.50 278 THR A C 1
ATOM 2194 O O . THR A 1 278 ? 26.816 -2.653 -21.137 1.00 83.50 278 THR A O 1
ATOM 2197 N N . ILE A 1 279 ? 25.500 -1.595 -19.659 1.00 84.38 279 ILE A N 1
ATOM 2198 C CA . ILE A 1 279 ? 26.243 -0.323 -19.669 1.00 84.38 279 ILE A CA 1
ATOM 2199 C C . ILE A 1 279 ? 26.813 0.074 -18.304 1.00 84.38 279 ILE A C 1
ATOM 2201 O O . ILE A 1 279 ? 27.348 1.172 -18.161 1.00 84.38 279 ILE A O 1
ATOM 2205 N N . GLY A 1 280 ? 26.720 -0.804 -17.303 1.00 84.19 280 GLY A N 1
ATOM 2206 C CA . GLY A 1 280 ? 27.160 -0.518 -15.941 1.00 84.19 280 GLY A CA 1
ATOM 2207 C C . GLY A 1 280 ? 26.213 0.418 -15.189 1.00 84.19 280 GLY A C 1
ATOM 2208 O O . GLY A 1 280 ? 25.134 0.766 -15.672 1.00 84.19 280 GLY A O 1
ATOM 2209 N N . ARG A 1 281 ? 26.617 0.797 -13.972 1.00 83.44 281 ARG A N 1
ATOM 2210 C CA . ARG A 1 281 ? 25.814 1.611 -13.051 1.00 83.44 281 ARG A CA 1
ATOM 2211 C C . ARG A 1 281 ? 25.648 3.040 -13.560 1.00 83.44 281 ARG A C 1
ATOM 2213 O O . ARG A 1 281 ? 26.638 3.732 -13.779 1.00 83.44 281 ARG A O 1
ATOM 2220 N N . VAL A 1 282 ? 24.402 3.493 -13.620 1.00 79.88 282 VAL A N 1
ATOM 2221 C CA . VAL A 1 282 ? 24.038 4.899 -13.807 1.00 79.88 282 VAL A CA 1
ATOM 2222 C C . VAL A 1 282 ? 23.538 5.439 -12.466 1.00 79.88 282 VAL A C 1
ATOM 2224 O O . VAL A 1 282 ? 22.583 4.908 -11.910 1.00 79.88 282 VAL A O 1
ATOM 2227 N N . ASN A 1 283 ? 24.206 6.457 -11.919 1.00 69.19 283 ASN A N 1
ATOM 2228 C CA . ASN A 1 283 ? 23.697 7.223 -10.776 1.00 69.19 283 ASN A CA 1
ATOM 2229 C C . ASN A 1 283 ? 23.088 8.514 -11.341 1.00 69.19 283 ASN A C 1
ATOM 2231 O O . ASN A 1 283 ? 23.818 9.252 -12.008 1.00 69.19 283 ASN A O 1
ATOM 2235 N N . PRO A 1 284 ? 21.793 8.787 -11.113 1.00 68.94 284 PRO A N 1
ATOM 2236 C CA . PRO A 1 284 ? 21.111 8.564 -9.835 1.00 68.94 284 PRO A CA 1
ATOM 2237 C C . PRO A 1 284 ? 19.917 7.595 -9.884 1.00 68.94 284 PRO A C 1
ATOM 2239 O O . PRO A 1 284 ? 19.304 7.395 -10.926 1.00 68.94 284 PRO A O 1
ATOM 2242 N N . GLU A 1 285 ? 19.586 7.037 -8.719 1.00 80.81 285 GLU A N 1
ATOM 2243 C CA . GLU A 1 285 ? 18.233 6.600 -8.349 1.00 80.81 285 GLU A CA 1
ATOM 2244 C C . GLU A 1 285 ? 17.538 7.795 -7.687 1.00 80.81 285 GLU A C 1
ATOM 2246 O O . GLU A 1 285 ? 18.187 8.555 -6.963 1.00 80.81 285 GLU A O 1
ATOM 2251 N N . ILE A 1 286 ? 16.248 7.985 -7.953 1.00 87.25 286 ILE A N 1
ATOM 2252 C CA . ILE A 1 286 ? 15.451 9.037 -7.314 1.00 87.25 286 ILE A CA 1
ATOM 2253 C C . ILE A 1 286 ? 14.269 8.398 -6.627 1.00 87.25 286 ILE A C 1
ATOM 2255 O O . ILE A 1 286 ? 13.521 7.661 -7.263 1.00 87.25 286 ILE A O 1
ATOM 2259 N N . SER A 1 287 ? 14.080 8.759 -5.363 1.00 87.25 287 SER A N 1
ATOM 2260 C CA . SER A 1 287 ? 12.941 8.357 -4.553 1.00 87.25 287 SER A CA 1
ATOM 2261 C C . SER A 1 287 ? 12.076 9.567 -4.240 1.00 87.25 287 SER A C 1
ATOM 2263 O O . SER A 1 287 ? 12.548 10.534 -3.651 1.00 87.25 287 SER A O 1
ATOM 2265 N N . ASN A 1 288 ? 10.805 9.503 -4.621 1.00 87.75 288 ASN A N 1
ATOM 2266 C CA . ASN A 1 288 ? 9.810 10.519 -4.303 1.00 87.75 288 ASN A CA 1
ATOM 2267 C C . ASN A 1 288 ? 8.861 9.987 -3.239 1.00 87.75 288 ASN A C 1
ATOM 2269 O O . ASN A 1 288 ? 8.434 8.834 -3.314 1.00 87.75 288 ASN A O 1
ATOM 2273 N N . TYR A 1 289 ? 8.492 10.837 -2.285 1.00 87.62 289 TYR A N 1
ATOM 2274 C CA . TYR A 1 289 ? 7.659 10.435 -1.164 1.00 87.62 289 TYR A CA 1
ATOM 2275 C C . TYR A 1 289 ? 6.417 11.303 -1.067 1.00 87.62 289 TYR A C 1
ATOM 2277 O O . TYR A 1 289 ? 6.457 12.532 -1.196 1.00 87.62 289 TYR A O 1
ATOM 2285 N N . TYR A 1 290 ? 5.295 10.631 -0.844 1.00 89.19 290 TYR A N 1
ATOM 2286 C CA . TYR A 1 290 ? 3.988 11.249 -0.751 1.00 89.19 290 TYR A CA 1
ATOM 2287 C C . TYR A 1 290 ? 3.234 10.703 0.447 1.00 89.19 290 TYR A C 1
ATOM 2289 O O . TYR A 1 290 ? 3.293 9.514 0.758 1.00 89.19 290 TYR A O 1
ATOM 2297 N N . LEU A 1 291 ? 2.493 11.593 1.090 1.00 90.81 291 LEU A N 1
ATOM 2298 C CA . LEU A 1 291 ? 1.508 11.252 2.093 1.00 90.81 291 LEU A CA 1
ATOM 2299 C C . LEU A 1 291 ? 0.152 11.670 1.543 1.00 90.81 291 LEU A C 1
ATOM 2301 O O . LEU A 1 291 ? -0.082 12.851 1.280 1.00 90.81 291 LEU A O 1
ATOM 2305 N N . PHE A 1 292 ? -0.726 10.695 1.345 1.00 94.00 292 PHE A N 1
ATOM 2306 C CA . PHE A 1 292 ? -2.126 10.954 1.044 1.00 94.00 292 PHE A CA 1
ATOM 2307 C C . PHE A 1 292 ? -2.956 10.780 2.306 1.00 94.00 292 PHE A C 1
ATOM 2309 O O . PHE A 1 292 ? -2.631 9.950 3.151 1.00 94.00 292 PHE A O 1
ATOM 2316 N N . TYR A 1 293 ? -4.024 11.548 2.441 1.00 93.25 293 TYR A N 1
ATOM 2317 C CA . TYR A 1 293 ? -4.969 11.407 3.542 1.00 93.25 293 TYR A CA 1
ATOM 2318 C C . TYR A 1 293 ? -6.368 11.771 3.065 1.00 93.25 293 TYR A C 1
ATOM 2320 O O . TYR A 1 293 ? -6.522 12.614 2.177 1.00 93.25 293 TYR A O 1
ATOM 2328 N N . LEU A 1 294 ? -7.372 11.113 3.635 1.00 90.25 294 LEU A N 1
ATOM 2329 C CA . LEU A 1 294 ? -8.768 11.413 3.350 1.00 90.25 294 LEU A CA 1
ATOM 2330 C C . LEU A 1 294 ? -9.287 12.436 4.365 1.00 90.25 294 LEU A C 1
ATOM 2332 O O . LEU A 1 294 ? -9.226 12.193 5.564 1.00 90.25 294 LEU A O 1
ATOM 2336 N N . ASP A 1 295 ? -9.773 13.571 3.879 1.00 78.50 295 ASP A N 1
ATOM 2337 C CA . ASP A 1 295 ? -10.332 14.666 4.677 1.00 78.50 295 ASP A CA 1
ATOM 2338 C C . ASP A 1 295 ? -11.701 15.009 4.088 1.00 78.50 295 ASP A C 1
ATOM 2340 O O . ASP A 1 295 ? -11.762 15.430 2.932 1.00 78.50 295 ASP A O 1
ATOM 2344 N N . ASP A 1 296 ? -12.789 14.736 4.815 1.00 74.19 296 ASP A N 1
ATOM 2345 C CA . ASP A 1 296 ? -14.172 14.895 4.332 1.00 74.19 296 ASP A CA 1
ATOM 2346 C C . ASP A 1 296 ? -14.393 14.317 2.911 1.00 74.19 296 ASP A C 1
ATOM 2348 O O . ASP A 1 296 ? -14.761 15.026 1.971 1.00 74.19 296 ASP A O 1
ATOM 2352 N N . ASP A 1 297 ? -14.089 13.024 2.730 1.00 74.88 297 ASP A N 1
ATOM 2353 C CA . ASP A 1 297 ? -14.140 12.279 1.453 1.00 74.88 297 ASP A CA 1
ATOM 2354 C C . ASP A 1 297 ? -13.229 12.815 0.328 1.00 74.88 297 ASP A C 1
ATOM 2356 O O . ASP A 1 297 ? -13.213 12.285 -0.787 1.00 74.88 297 ASP A O 1
ATOM 2360 N N . THR A 1 298 ? -12.415 13.834 0.607 1.00 85.19 298 THR A N 1
ATOM 2361 C CA . THR A 1 298 ? -11.466 14.402 -0.347 1.00 85.19 298 THR A CA 1
ATOM 2362 C C . THR A 1 298 ? -10.075 13.839 -0.095 1.00 85.19 298 THR A C 1
ATOM 2364 O O . THR A 1 298 ? -9.492 14.016 0.976 1.00 85.19 298 THR A O 1
ATOM 2367 N N . LEU A 1 299 ? -9.501 13.181 -1.105 1.00 92.81 299 LEU A N 1
ATOM 2368 C CA . LEU A 1 299 ? -8.120 12.718 -1.029 1.00 92.81 299 LEU A CA 1
ATOM 2369 C C . LEU A 1 299 ? -7.162 13.893 -1.249 1.00 92.81 299 LEU A C 1
ATOM 2371 O O . LEU A 1 299 ? -7.022 14.413 -2.356 1.00 92.81 299 LEU A O 1
ATOM 2375 N N . SER A 1 300 ? -6.470 14.278 -0.187 1.00 92.31 300 SER A N 1
ATOM 2376 C CA . SER A 1 300 ? -5.436 15.305 -0.221 1.00 92.31 300 SER A CA 1
ATOM 2377 C C . SER A 1 300 ? -4.048 14.679 -0.323 1.00 92.31 300 SER A C 1
ATOM 2379 O O . SER A 1 300 ? -3.827 13.554 0.126 1.00 92.31 300 SER A O 1
ATOM 2381 N N . LYS A 1 301 ? -3.098 15.414 -0.913 1.00 91.56 301 LYS A N 1
ATOM 2382 C CA . LYS A 1 301 ? -1.712 14.973 -1.129 1.00 91.56 301 LYS A CA 1
ATOM 2383 C C . LYS A 1 301 ? -0.726 15.959 -0.514 1.00 91.56 301 LYS A C 1
ATOM 2385 O O . LYS A 1 301 ? -0.813 17.158 -0.766 1.00 91.56 301 LYS A O 1
ATOM 2390 N N . PHE A 1 302 ? 0.265 15.434 0.192 1.00 87.81 302 PHE A N 1
ATOM 2391 C CA . PHE A 1 302 ? 1.468 16.148 0.598 1.00 87.81 302 PHE A CA 1
ATOM 2392 C C . PHE A 1 302 ? 2.696 15.455 0.002 1.00 87.81 302 PHE A C 1
ATOM 2394 O O . PHE A 1 302 ? 2.821 14.236 0.090 1.00 87.81 302 PHE A O 1
ATOM 2401 N N . SER A 1 303 ? 3.589 16.213 -0.632 1.00 85.69 303 SER A N 1
ATOM 2402 C CA . SER A 1 303 ? 4.866 15.714 -1.157 1.00 85.69 303 SER A CA 1
ATOM 2403 C C . SER A 1 303 ? 6.013 16.246 -0.320 1.00 85.69 303 SER A C 1
ATOM 2405 O O . SER A 1 303 ? 5.982 17.409 0.081 1.00 85.69 303 SER A O 1
ATOM 2407 N N . PHE A 1 304 ? 7.033 15.427 -0.112 1.00 74.88 304 PHE A N 1
ATOM 2408 C CA . PHE A 1 304 ? 8.190 15.796 0.686 1.00 74.88 304 PHE A CA 1
ATOM 2409 C C . PHE A 1 304 ? 9.449 15.129 0.148 1.00 74.88 304 PHE A C 1
ATOM 2411 O O . PHE A 1 304 ? 9.397 14.037 -0.419 1.00 74.88 304 PHE A O 1
ATOM 2418 N N . ASP A 1 305 ? 10.570 15.825 0.306 1.00 67.75 305 ASP A N 1
ATOM 2419 C CA . ASP A 1 305 ? 11.888 15.350 -0.091 1.00 67.75 305 ASP A CA 1
ATOM 2420 C C . ASP A 1 305 ? 12.626 14.884 1.167 1.00 67.75 305 ASP A C 1
ATOM 2422 O O . ASP A 1 305 ? 12.910 15.698 2.055 1.00 67.75 305 ASP A O 1
ATOM 2426 N N . PRO A 1 306 ? 12.918 13.586 1.313 1.00 60.03 306 PRO A N 1
ATOM 2427 C CA . PRO A 1 306 ? 13.848 13.166 2.327 1.00 60.03 306 PRO A CA 1
ATOM 2428 C C . PRO A 1 306 ? 15.240 13.491 1.804 1.00 60.03 306 PRO A C 1
ATOM 2430 O O . PRO A 1 306 ? 15.867 12.672 1.137 1.00 60.03 306 PRO A O 1
ATOM 2433 N N . GLU A 1 307 ? 15.758 14.676 2.124 1.00 54.03 307 GLU A N 1
ATOM 2434 C CA . GLU A 1 307 ? 17.191 14.919 1.976 1.00 54.03 307 GLU A CA 1
ATOM 2435 C C . GLU A 1 307 ? 17.955 13.928 2.883 1.00 54.03 307 GLU A C 1
ATOM 2437 O O . GLU A 1 307 ? 18.325 14.247 4.012 1.00 54.03 307 GLU A O 1
ATOM 2442 N N . PHE A 1 308 ? 18.206 12.711 2.397 1.00 46.81 308 PHE A N 1
ATOM 2443 C CA . PHE A 1 308 ? 19.255 11.822 2.873 1.00 46.81 308 PHE A CA 1
ATOM 2444 C C . PHE A 1 308 ? 20.502 12.163 2.067 1.00 46.81 308 PHE A C 1
ATOM 2446 O O . PHE A 1 308 ? 20.868 11.489 1.103 1.00 46.81 308 PHE A O 1
ATOM 2453 N N . ARG A 1 309 ? 21.153 13.268 2.440 1.00 33.31 309 ARG A N 1
ATOM 2454 C CA . ARG A 1 309 ? 22.549 13.479 2.055 1.00 33.31 309 ARG A CA 1
ATOM 2455 C C . ARG A 1 309 ? 23.390 12.548 2.927 1.00 33.31 309 ARG A C 1
ATOM 2457 O O . ARG A 1 309 ? 23.692 12.892 4.066 1.00 33.31 309 ARG A O 1
ATOM 2464 N N . TRP A 1 310 ? 23.668 11.351 2.412 1.00 31.62 310 TRP A N 1
ATOM 2465 C CA . TRP A 1 310 ? 24.729 10.484 2.928 1.00 31.62 310 TRP A CA 1
ATOM 2466 C C . TRP A 1 310 ? 26.092 11.157 2.750 1.00 31.62 310 TRP A C 1
ATOM 2468 O O . TRP A 1 310 ? 26.299 11.782 1.682 1.00 31.62 310 TRP A O 1
#

pLDDT: mean 83.98, std 15.19, range [31.62, 97.88]

Secondary structure (DSSP, 8-state):
----PPPHHHHS--------S-PPP--SS-SSPPPP---S-HHHHHHHHHHHSPPP-THHHHS--HHHHTTTSTT--EEEEEEEEEEE-TTSSEEEEEEEEEEEEEGGGHHHHHHHHHTT-HHHHHHHHTTTSSSSEEES-SS---HHHHHHTTTSPEES-EEEEEEEETTEEEEEEEEE-EEEEEEEETTTEEEEEEEE-HHHHHHHT--EE-SSEEE-TTS-EEEEEEEEE-TTSSEEEEEEEEHHHHHHHHHHHTEEEEEEEEEEEEE-HHHHHHH------EEEEEEEEEETTEEEEEEE------

Foldseek 3Di:
DPPPDDDVVVVPDDVPPPPDFADDDQDQDDQAEAQPPPPDDLLVSQQCCQVPPDHDDCVCVQWPDCVSCCVVPNPFTKGWAWKWWWAAYPVNFKIKTKTKHKWKWFLVCVLQQVQQLVVQHCQVLVVVVCSVDQLAWEWPDPDADFPQRCLQPLVTDIHSQWDWTWTAHPNDTDIIITGGQKYKGWHQDPVPGIDIAIDTDSLNCVQLQFRGDGRAFTAHPVRHTFKGWDWRDDPLHIIMTTIIGRPVSVVVSCVVRSIKMKMKMKMKMATHPVNCVPPNHRDDIDIWIWMWIQDPNDIDIDTDDSPPPD